Protein AF-L5KDK8-F1 (afdb_monomer_lite)

Foldseek 3Di:
DDDDDDDDDDDDDDDDDDDDDDDDPPPPDDDDPPDDPPPPPVVVVVVVVVVVVVVVCCCCPVPVVVVVVVVVVVVVVVVVVVPPPDDDDDDDPPPDDDDDDDPDPVVVVVVVVVVVVVVVVVVVVVVVVVVVCVVVPPVVVVVVVVVVVVVVVVVVVVVVVVVVVVVVVVVVVVVVVVVVVVVVVVVVVVVVVVVVVVVVVVVVVVVVVVVVVVVVVVVVVVVVVVVVVVVVVVVVVVVVVVVVVVVVVVVVVVVVVVVVVVVVCVVCPDDDDDDDDDDDDDDDDDDDDDDDADADPQDDDFDFFDDWADPPPDPDSVPTDGPDTRDDPDGSRRHHDDDDDD

InterPro domains:
  IPR001190 SRCR domain [PF00530] (298-341)
  IPR001190 SRCR domain [PS50287] (299-341)
  IPR001190 SRCR domain [SM00202] (267-341)
  IPR003543 Macrophage scavenger receptor, Class A-I/II [PF03523] (120-168)
  IPR003543 Macrophage scavenger receptor, Class A-I/II [PR01408] (19-38)
  IPR003543 Macrophage scavenger receptor, Class A-I/II [PR01408] (49-74)
  IPR003543 Macrophage scavenger receptor, Class A-I/II [PR01408] (120-136)
  IPR003543 Macrophage scavenger receptor, Class A-I/II [PR01408] (148-168)
  IPR003543 Macrophage scavenger receptor, Class A-I/II [PR01408] (170-188)
  IPR003543 Macrophage scavenger receptor, Class A-I/II [PR01408] (208-232)
  IPR003543 Macrophage scavenger receptor, Class A-I/II [PR01408] (236-252)
  IPR003543 Macrophage scavenger receptor, Class A-I/II [PR01408] (253-272)
  IPR036772 SRCR-like domain superfamily [G3DSA:3.10.250.10] (290-342)
  IPR036772 SRCR-like domain superfamily [SSF56487] (296-341)

Organism: Pteropus alecto (NCBI:txid9402)

Structure (mmCIF, N/CA/C/O backbone):
data_AF-L5KDK8-F1
#
_entry.id   AF-L5KDK8-F1
#
loop_
_atom_site.group_PDB
_atom_site.id
_atom_site.type_symbol
_atom_site.label_atom_id
_atom_site.label_alt_id
_atom_site.label_comp_id
_atom_site.label_asym_id
_atom_site.label_entity_id
_atom_site.label_seq_id
_atom_site.pdbx_PDB_ins_code
_atom_site.Cartn_x
_atom_site.Cartn_y
_atom_site.Cartn_z
_atom_site.occupancy
_atom_site.B_iso_or_equiv
_atom_site.auth_seq_id
_atom_site.auth_comp_id
_atom_site.auth_asym_id
_atom_site.auth_atom_id
_atom_site.pdbx_PDB_model_num
ATOM 1 N N . MET A 1 1 ? 30.434 45.715 19.899 1.00 32.94 1 MET A N 1
ATOM 2 C CA . MET A 1 1 ? 29.104 46.323 19.711 1.00 32.94 1 MET A CA 1
ATOM 3 C C . MET A 1 1 ? 28.104 45.203 19.962 1.00 32.94 1 MET A C 1
ATOM 5 O O . MET A 1 1 ? 27.844 44.444 19.045 1.00 32.94 1 MET A O 1
ATOM 9 N N . GLU A 1 2 ? 27.826 44.815 21.215 1.00 35.03 2 GLU A N 1
ATOM 10 C CA . GLU A 1 2 ? 26.992 45.544 22.207 1.00 35.03 2 GLU A CA 1
ATOM 11 C C . GLU A 1 2 ? 25.655 45.969 21.579 1.00 35.03 2 GLU A C 1
ATOM 13 O O . GLU A 1 2 ? 25.672 46.569 20.514 1.00 35.03 2 GLU A O 1
ATOM 18 N N . GLN A 1 3 ? 24.466 45.748 22.137 1.00 33.12 3 GLN A N 1
ATOM 19 C CA . GLN A 1 3 ? 23.993 45.247 23.432 1.00 33.12 3 GLN A CA 1
ATOM 20 C C . GLN A 1 3 ? 22.454 45.331 23.333 1.00 33.12 3 GLN A C 1
ATOM 22 O O . GLN A 1 3 ? 21.973 46.314 22.777 1.00 33.12 3 GLN A O 1
ATOM 27 N N . TRP A 1 4 ? 21.688 44.369 23.856 1.00 26.05 4 TRP A N 1
ATOM 28 C CA . TRP A 1 4 ? 20.525 44.681 24.704 1.00 26.05 4 TRP A CA 1
ATOM 29 C C . TRP A 1 4 ? 19.875 43.439 25.313 1.00 26.05 4 TRP A C 1
ATOM 31 O O . TRP A 1 4 ? 19.460 42.507 24.630 1.00 26.05 4 TRP A O 1
ATOM 41 N N . GLU A 1 5 ? 19.823 43.484 26.640 1.00 34.56 5 GLU A N 1
ATOM 42 C CA . GLU A 1 5 ? 19.112 42.597 27.544 1.00 34.56 5 GLU A CA 1
ATOM 43 C C . GLU A 1 5 ? 17.672 43.084 27.780 1.00 34.56 5 GLU A C 1
ATOM 45 O O . GLU A 1 5 ? 17.399 44.280 27.739 1.00 34.56 5 GLU A O 1
ATOM 50 N N . SER A 1 6 ? 16.840 42.127 28.212 1.00 28.36 6 SER A N 1
ATOM 51 C CA . SER A 1 6 ? 15.764 42.262 29.209 1.00 28.36 6 SER A CA 1
ATOM 52 C C . SER A 1 6 ? 14.464 42.981 28.819 1.00 28.36 6 SER A C 1
ATOM 54 O O . SER A 1 6 ? 14.439 44.194 28.661 1.00 28.36 6 SER A O 1
ATOM 56 N N . PHE A 1 7 ? 13.336 42.253 28.854 1.00 26.38 7 PHE A N 1
ATOM 57 C CA . PHE A 1 7 ? 12.408 42.310 30.001 1.00 26.38 7 PHE A CA 1
ATOM 58 C C . PHE A 1 7 ? 11.229 41.308 29.915 1.00 26.38 7 PHE A C 1
ATOM 60 O O . PHE A 1 7 ? 10.638 41.104 28.863 1.00 26.38 7 PHE A O 1
ATOM 67 N N . HIS A 1 8 ? 10.879 40.793 31.102 1.00 26.89 8 HIS A N 1
ATOM 68 C CA . HIS A 1 8 ? 9.566 40.364 31.624 1.00 26.89 8 HIS A CA 1
ATOM 69 C C . HIS A 1 8 ? 8.843 39.067 31.183 1.00 26.89 8 HIS A C 1
ATOM 71 O O . HIS A 1 8 ? 8.300 38.935 30.094 1.00 26.89 8 HIS A O 1
ATOM 77 N N . ASN A 1 9 ? 8.699 38.178 32.183 1.00 29.69 9 ASN A N 1
ATOM 78 C CA . ASN A 1 9 ? 7.587 37.240 32.404 1.00 29.69 9 ASN A CA 1
ATOM 79 C C . ASN A 1 9 ? 6.217 37.948 32.367 1.00 29.69 9 ASN A C 1
ATOM 81 O O . ASN A 1 9 ? 6.070 38.931 33.093 1.00 29.69 9 ASN A O 1
ATOM 85 N N . GLN A 1 10 ? 5.209 37.386 31.682 1.00 29.05 10 GLN A N 1
ATOM 86 C CA . GLN A 1 10 ? 4.078 36.652 32.295 1.00 29.05 10 GLN A CA 1
ATOM 87 C C . GLN A 1 10 ? 3.049 36.165 31.248 1.00 29.05 10 GLN A C 1
ATOM 89 O O . GLN A 1 10 ? 2.610 36.940 30.413 1.00 29.05 10 GLN A O 1
ATOM 94 N N . GLN A 1 11 ? 2.652 34.898 31.415 1.00 28.16 11 GLN A N 1
ATOM 95 C CA . GLN A 1 11 ? 1.300 34.326 31.297 1.00 28.16 11 GLN A CA 1
ATOM 96 C C . GLN A 1 11 ? 0.511 34.386 29.966 1.00 28.16 11 GLN A C 1
ATOM 98 O O . GLN A 1 11 ? 0.088 35.441 29.521 1.00 28.16 11 GLN A O 1
ATOM 103 N N . GLU A 1 12 ? 0.234 33.173 29.466 1.00 31.64 12 GLU A N 1
ATOM 104 C CA . GLU A 1 12 ? -0.963 32.705 28.739 1.00 31.64 12 GLU A CA 1
ATOM 105 C C . GLU A 1 12 ? -1.519 33.567 27.601 1.00 31.64 12 GLU A C 1
ATOM 107 O O . GLU A 1 12 ? -2.290 34.486 27.827 1.00 31.64 12 GLU A O 1
ATOM 112 N N . ASP A 1 13 ? -1.291 33.102 26.372 1.00 29.47 13 ASP A N 1
ATOM 113 C CA . ASP A 1 13 ? -2.410 32.885 25.460 1.00 29.47 13 ASP A CA 1
ATOM 114 C C . ASP A 1 13 ? -2.169 31.612 24.640 1.00 29.47 13 ASP A C 1
ATOM 116 O O . ASP A 1 13 ? -1.143 31.413 23.985 1.00 29.47 13 ASP A O 1
ATOM 120 N N . THR A 1 14 ? -3.125 30.700 24.769 1.00 36.75 14 THR A N 1
ATOM 121 C CA . THR A 1 14 ? -3.346 29.546 23.906 1.00 36.75 14 THR A CA 1
ATOM 122 C C . THR A 1 14 ? -3.514 29.999 22.463 1.00 36.75 14 THR A C 1
ATOM 124 O O . THR A 1 14 ? -4.499 30.665 22.162 1.00 36.75 14 THR A O 1
ATOM 127 N N . ASP A 1 15 ? -2.652 29.529 21.561 1.00 31.53 15 ASP A N 1
ATOM 128 C CA . ASP A 1 15 ? -3.105 29.263 20.202 1.00 31.53 15 ASP A CA 1
ATOM 129 C C . ASP A 1 15 ? -2.497 27.974 19.649 1.00 31.53 15 ASP A C 1
ATOM 131 O O . ASP A 1 15 ? -1.290 27.720 19.668 1.00 31.53 15 ASP A O 1
ATOM 135 N N . ILE A 1 16 ? -3.417 27.110 19.249 1.00 38.91 16 ILE A N 1
ATOM 136 C CA . ILE A 1 16 ? -3.226 25.761 18.744 1.00 38.91 16 ILE A CA 1
ATOM 137 C C . ILE A 1 16 ? -3.150 25.871 17.215 1.00 38.91 16 ILE A C 1
ATOM 139 O O . ILE A 1 16 ? -3.937 26.592 16.615 1.00 38.91 16 ILE A O 1
ATOM 143 N N . CYS A 1 17 ? -2.256 25.079 16.610 1.00 30.72 17 CYS A N 1
ATOM 144 C CA . CYS A 1 17 ? -2.014 24.877 15.168 1.00 30.72 17 CYS A CA 1
ATOM 145 C C . CYS A 1 17 ? -0.936 25.761 14.516 1.00 30.72 17 CYS A C 1
ATOM 147 O O . CYS A 1 17 ? -1.224 26.826 13.980 1.00 30.72 17 CYS A O 1
ATOM 149 N N . SER A 1 18 ? 0.283 25.217 14.394 1.00 33.62 18 SER A N 1
ATOM 150 C CA . SER A 1 18 ? 0.927 24.893 13.099 1.00 33.62 18 SER A CA 1
ATOM 151 C C . SER A 1 18 ? 2.434 24.676 13.286 1.00 33.62 18 SER A C 1
ATOM 153 O O . SER A 1 18 ? 3.229 25.596 13.109 1.00 33.62 18 SER A O 1
ATOM 155 N N . GLU A 1 19 ? 2.858 23.447 13.596 1.00 33.69 19 GLU A N 1
ATOM 156 C CA . GLU A 1 19 ? 4.247 23.062 13.318 1.00 33.69 19 GLU A CA 1
ATOM 157 C C . GLU A 1 19 ? 4.368 22.769 11.820 1.00 33.69 19 GLU A C 1
ATOM 159 O O . GLU A 1 19 ? 3.778 21.832 11.282 1.00 33.69 19 GLU A O 1
ATOM 164 N N . SER A 1 20 ? 5.096 23.640 11.130 1.00 36.12 20 SER A N 1
ATOM 165 C CA . SER A 1 20 ? 5.372 23.542 9.704 1.00 36.12 20 SER A CA 1
ATOM 166 C C . SER A 1 20 ? 6.390 22.432 9.437 1.00 36.12 20 SER A C 1
ATOM 168 O O . SER A 1 20 ? 7.500 22.425 9.969 1.00 36.12 20 SER A O 1
ATOM 170 N N . VAL A 1 21 ? 6.018 21.485 8.573 1.00 37.91 21 VAL A N 1
ATOM 171 C CA . VAL A 1 21 ? 6.936 20.476 8.033 1.00 37.91 21 VAL A CA 1
ATOM 172 C C . VAL A 1 21 ? 7.919 21.182 7.103 1.00 37.91 21 VAL A C 1
ATOM 174 O O . VAL A 1 21 ? 7.532 21.736 6.074 1.00 37.91 21 VAL A O 1
ATOM 177 N N . LYS A 1 2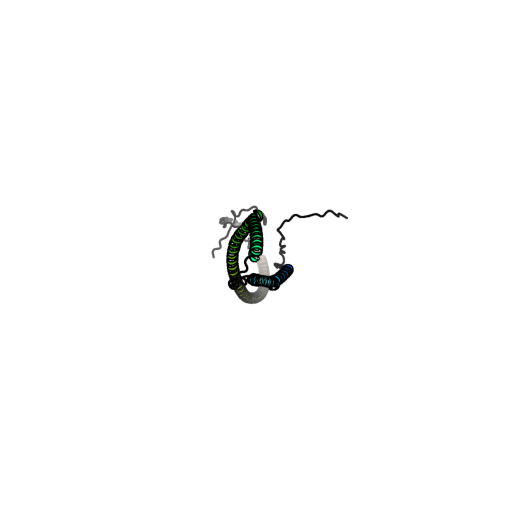2 ? 9.203 21.171 7.460 1.00 37.88 22 LYS A N 1
ATOM 178 C CA . LYS A 1 22 ? 10.275 21.713 6.623 1.00 37.88 22 LYS A CA 1
ATOM 179 C C . LYS A 1 22 ? 10.687 20.648 5.603 1.00 37.88 22 LYS A C 1
ATOM 181 O O . LYS A 1 22 ? 11.249 19.623 5.977 1.00 37.88 22 LYS A O 1
ATOM 186 N N . PHE A 1 23 ? 10.372 20.877 4.331 1.00 34.00 23 PHE A N 1
ATOM 187 C CA . PHE A 1 23 ? 10.785 20.015 3.221 1.00 34.00 23 PHE A CA 1
ATOM 188 C C . PHE A 1 23 ? 12.154 20.469 2.701 1.00 34.00 23 PHE A C 1
ATOM 190 O O . PHE A 1 23 ? 12.313 21.627 2.317 1.00 34.00 23 PHE A O 1
ATOM 197 N N . ASP A 1 24 ? 13.134 19.566 2.687 1.00 41.25 24 ASP A N 1
ATOM 198 C CA . ASP A 1 24 ? 14.398 19.760 1.975 1.00 41.25 24 ASP A CA 1
ATOM 199 C C . ASP A 1 24 ? 14.269 19.135 0.577 1.00 41.25 24 ASP A C 1
ATOM 201 O O . ASP A 1 24 ? 14.050 17.931 0.431 1.00 41.25 24 ASP A O 1
ATOM 205 N N . ALA A 1 25 ? 14.333 19.969 -0.461 1.00 43.38 25 ALA A N 1
ATOM 206 C CA . ALA A 1 25 ? 14.085 19.568 -1.845 1.00 43.38 25 ALA A CA 1
ATOM 207 C C . ALA A 1 25 ? 15.279 18.847 -2.503 1.00 43.38 25 ALA A C 1
ATOM 209 O O . ALA A 1 25 ? 15.142 18.365 -3.626 1.00 43.38 25 ALA A O 1
ATOM 210 N N . CYS A 1 26 ? 16.431 18.738 -1.830 1.00 44.38 26 CYS A N 1
ATOM 211 C CA . CYS A 1 26 ? 17.654 18.206 -2.439 1.00 44.38 26 CYS A CA 1
ATOM 212 C C . CYS A 1 26 ? 17.904 16.698 -2.232 1.00 44.38 26 CYS A C 1
ATOM 214 O O . CYS A 1 26 ? 18.773 16.158 -2.913 1.00 44.38 26 CYS A O 1
ATOM 216 N N . SER A 1 27 ? 17.176 15.986 -1.357 1.00 42.03 27 SER A N 1
ATOM 217 C CA . SER A 1 27 ? 17.446 14.552 -1.088 1.00 42.03 27 SER A CA 1
ATOM 218 C C . SER A 1 27 ? 16.265 13.586 -1.264 1.00 42.03 27 SER A C 1
ATOM 220 O O . SER A 1 27 ? 16.454 12.388 -1.052 1.00 42.03 27 SER A O 1
ATOM 222 N N . MET A 1 28 ? 15.056 14.070 -1.595 1.00 39.34 28 MET A N 1
ATOM 223 C CA . MET A 1 28 ? 13.807 13.275 -1.699 1.00 39.34 28 MET A CA 1
ATOM 224 C C . MET A 1 28 ? 13.661 12.182 -0.616 1.00 39.34 28 MET A C 1
ATOM 226 O O . MET A 1 28 ? 13.189 11.078 -0.879 1.00 39.34 28 MET A O 1
ATOM 230 N N . THR A 1 29 ? 14.077 12.464 0.619 1.00 37.03 29 THR A N 1
ATOM 231 C CA . THR A 1 29 ? 14.003 11.516 1.737 1.00 37.03 29 THR A CA 1
ATOM 232 C C . THR A 1 29 ? 13.282 12.171 2.905 1.00 37.03 29 THR A C 1
ATOM 234 O O . THR A 1 29 ? 13.769 13.120 3.510 1.00 37.03 29 THR A O 1
ATOM 237 N N . ALA A 1 30 ? 12.091 11.661 3.219 1.00 36.91 30 ALA A N 1
ATOM 238 C CA . ALA A 1 30 ? 11.351 12.048 4.411 1.00 36.91 30 ALA A CA 1
ATOM 239 C C . ALA A 1 30 ? 11.940 11.313 5.624 1.00 36.91 30 ALA A C 1
ATOM 241 O O . ALA A 1 30 ? 11.746 10.107 5.785 1.00 36.91 30 ALA A O 1
ATOM 242 N N . LEU A 1 31 ? 12.674 12.024 6.481 1.00 40.84 31 LEU A N 1
ATOM 243 C CA . LEU A 1 31 ? 13.077 11.498 7.784 1.00 40.84 31 LEU A CA 1
ATOM 244 C C . LEU A 1 31 ? 11.883 11.578 8.741 1.00 40.84 31 LEU A C 1
ATOM 246 O O . LEU A 1 31 ? 11.530 12.643 9.241 1.00 40.84 31 LEU A O 1
ATOM 250 N N . ILE A 1 32 ? 11.252 10.431 8.982 1.00 43.81 32 ILE A N 1
ATOM 251 C CA . ILE A 1 32 ? 10.213 10.270 10.002 1.00 43.81 32 ILE A CA 1
ATOM 252 C C . ILE A 1 32 ? 10.891 10.286 11.384 1.00 43.81 32 ILE A C 1
ATOM 254 O O . ILE A 1 32 ? 11.822 9.503 11.602 1.00 43.81 32 ILE A O 1
ATOM 258 N N . PRO A 1 33 ? 10.446 11.115 12.348 1.00 36.97 33 PRO A N 1
ATOM 259 C CA . PRO A 1 33 ? 10.941 11.049 13.715 1.00 36.97 33 PRO A CA 1
ATOM 260 C C . PRO A 1 33 ? 10.551 9.712 14.350 1.00 36.97 33 PRO A C 1
ATOM 262 O O . PRO A 1 33 ? 9.378 9.407 14.561 1.00 36.97 33 PRO A O 1
ATOM 265 N N . LEU A 1 34 ? 11.555 8.905 14.676 1.00 45.59 34 LEU A N 1
ATOM 266 C CA . LEU A 1 34 ? 11.391 7.589 15.279 1.00 45.59 34 LEU A CA 1
ATOM 267 C C . LEU A 1 34 ? 11.314 7.696 16.813 1.00 45.59 34 LEU A C 1
ATOM 269 O O . LEU A 1 34 ? 12.229 7.241 17.488 1.00 45.59 34 LEU A O 1
ATOM 273 N N . ASN A 1 35 ? 10.278 8.334 17.378 1.00 37.59 35 ASN A N 1
ATOM 274 C CA . ASN A 1 35 ? 9.821 8.083 18.763 1.00 37.59 35 ASN A CA 1
ATOM 275 C C . ASN A 1 35 ? 8.631 8.969 19.186 1.00 37.59 35 ASN A C 1
ATOM 277 O O . ASN A 1 35 ? 8.807 10.183 19.312 1.00 37.59 35 ASN A O 1
ATOM 281 N N . PRO A 1 36 ? 7.477 8.411 19.586 1.00 39.88 36 PRO A N 1
ATOM 282 C CA . PRO A 1 36 ? 6.575 9.104 20.490 1.00 39.88 36 PRO A CA 1
ATOM 283 C C . PRO A 1 36 ? 7.036 8.861 21.936 1.00 39.88 36 PRO A C 1
ATOM 285 O O . PRO A 1 36 ? 6.674 7.871 22.575 1.00 39.88 36 PRO A O 1
ATOM 288 N N . LYS A 1 37 ? 7.803 9.802 22.500 1.00 48.28 37 LYS A N 1
ATOM 289 C CA . LYS A 1 37 ? 7.972 9.915 23.959 1.00 48.28 37 LYS A CA 1
ATOM 290 C C . LYS A 1 37 ? 6.650 10.369 24.591 1.00 48.28 37 LYS A C 1
ATOM 292 O O . LYS A 1 37 ? 6.545 11.504 25.014 1.00 48.28 37 LYS A O 1
ATOM 297 N N . ASN A 1 38 ? 5.650 9.492 24.650 1.00 45.50 38 ASN A N 1
ATOM 298 C CA . ASN A 1 38 ? 4.430 9.689 25.450 1.00 45.50 38 ASN A CA 1
ATOM 299 C C . ASN A 1 38 ? 3.934 8.388 26.124 1.00 45.50 38 ASN A C 1
ATOM 301 O O . ASN A 1 38 ? 2.852 8.347 26.703 1.00 45.50 38 ASN A O 1
ATOM 305 N N . GLY A 1 39 ? 4.735 7.316 26.108 1.00 42.06 39 GLY A N 1
ATOM 306 C CA . GLY A 1 39 ? 4.332 5.995 26.611 1.00 42.06 39 GLY A CA 1
ATOM 307 C C . GLY A 1 39 ? 4.419 5.768 28.127 1.00 42.06 39 GLY A C 1
ATOM 308 O O . GLY A 1 39 ? 3.951 4.732 28.593 1.00 42.06 39 GLY A O 1
ATOM 309 N N . LEU A 1 40 ? 4.998 6.682 28.918 1.00 46.31 40 LEU A N 1
ATOM 310 C CA . LEU A 1 40 ? 5.232 6.416 30.349 1.00 46.31 40 LEU A CA 1
ATOM 311 C C . LEU A 1 40 ? 4.046 6.793 31.258 1.00 46.31 40 LEU A C 1
ATOM 313 O O . LEU A 1 40 ? 3.747 6.066 32.202 1.00 46.31 40 LEU A O 1
ATOM 317 N N . GLY A 1 41 ? 3.318 7.872 30.952 1.00 50.19 41 GLY A N 1
ATOM 318 C CA . GLY A 1 41 ? 2.270 8.387 31.846 1.00 50.19 41 GLY A CA 1
ATOM 319 C C . GLY A 1 41 ? 0.990 7.542 31.883 1.00 50.19 41 GLY A C 1
ATOM 320 O O . GLY A 1 41 ? 0.349 7.418 32.926 1.00 50.19 41 GLY A O 1
ATOM 321 N N . LEU A 1 42 ? 0.614 6.914 30.763 1.00 51.00 42 LEU A N 1
ATOM 322 C CA . LEU A 1 42 ? -0.619 6.118 30.680 1.00 51.00 42 LEU A CA 1
ATOM 323 C C . LEU A 1 42 ? -0.472 4.756 31.383 1.00 51.00 42 LEU A C 1
ATOM 325 O O . LEU A 1 42 ? -1.397 4.285 32.043 1.00 51.00 42 LEU A O 1
ATOM 329 N N . GLN A 1 43 ? 0.711 4.146 31.282 1.00 54.47 43 GLN A N 1
ATOM 330 C CA . GLN A 1 43 ? 1.045 2.867 31.918 1.00 54.47 43 GLN A CA 1
ATOM 331 C C . GLN A 1 43 ? 1.057 2.978 33.450 1.00 54.47 43 GLN A C 1
ATOM 333 O O . GLN A 1 43 ? 0.542 2.090 34.132 1.00 54.47 43 GLN A O 1
ATOM 338 N N . GLU A 1 44 ? 1.586 4.076 33.998 1.00 59.84 44 GLU A N 1
ATOM 339 C CA . GLU A 1 44 ? 1.555 4.346 35.442 1.00 59.84 44 GLU A CA 1
ATOM 340 C C . GLU A 1 44 ? 0.136 4.617 35.952 1.00 59.84 44 GLU A C 1
ATOM 342 O O . GLU A 1 44 ? -0.272 4.048 36.969 1.00 59.84 44 GLU A O 1
ATOM 347 N N . LYS A 1 45 ? -0.666 5.393 35.210 1.00 60.09 45 LYS A N 1
ATOM 348 C CA . LYS A 1 45 ? -2.069 5.636 35.581 1.00 60.09 45 LYS A CA 1
ATOM 349 C C . LYS A 1 45 ? -2.919 4.364 35.543 1.00 60.09 45 LYS A C 1
ATOM 351 O O . LYS A 1 45 ? -3.743 4.158 36.432 1.00 60.09 45 LYS A O 1
ATOM 356 N N . LEU A 1 46 ? -2.676 3.463 34.589 1.00 66.12 46 LEU A N 1
ATOM 357 C CA . LEU A 1 46 ? -3.393 2.186 34.510 1.00 66.12 46 LEU A CA 1
ATOM 358 C C . LEU A 1 46 ? -3.009 1.223 35.649 1.00 66.12 46 LEU A C 1
ATOM 360 O O . LEU A 1 46 ? -3.855 0.475 36.143 1.00 66.12 46 LEU A O 1
ATOM 364 N N . LYS A 1 47 ? -1.749 1.256 36.106 1.00 72.88 47 LYS A N 1
ATOM 365 C CA . LYS A 1 47 ? -1.292 0.493 37.283 1.00 72.88 47 LYS A CA 1
ATOM 366 C C . LYS A 1 47 ? -1.922 1.012 38.575 1.00 72.88 47 LYS A C 1
ATOM 368 O O . LYS A 1 47 ? -2.388 0.207 39.378 1.00 72.88 47 LYS A O 1
ATOM 373 N N . SER A 1 48 ? -2.001 2.333 38.737 1.00 77.31 48 SER A N 1
ATOM 374 C CA . SER A 1 48 ? -2.680 2.964 39.875 1.00 77.31 48 SER A CA 1
ATOM 375 C C . SER A 1 48 ? -4.168 2.593 39.927 1.00 77.31 48 SER A C 1
ATOM 377 O O . SER A 1 48 ? -4.667 2.183 40.974 1.00 77.31 48 SER A O 1
ATOM 379 N N . PHE A 1 49 ? -4.855 2.610 38.779 1.00 74.25 49 PHE A N 1
ATOM 380 C CA . PHE A 1 49 ? -6.269 2.237 38.696 1.00 74.25 49 PHE A CA 1
ATOM 381 C C . PHE A 1 49 ? -6.520 0.761 39.049 1.00 74.25 49 PHE A C 1
ATOM 383 O O . PHE A 1 49 ? -7.441 0.451 39.805 1.00 74.25 49 PHE A O 1
ATOM 390 N N . LYS A 1 50 ? -5.666 -0.159 38.574 1.00 81.69 50 LYS A N 1
ATOM 391 C CA . LYS A 1 50 ? -5.753 -1.584 38.944 1.00 81.69 50 LYS A CA 1
ATOM 392 C C . LYS A 1 50 ? -5.540 -1.812 40.443 1.00 81.69 50 LYS A C 1
ATOM 394 O O . LYS A 1 50 ? -6.256 -2.616 41.033 1.00 81.69 50 LYS A O 1
ATOM 399 N N . ALA A 1 51 ? -4.600 -1.100 41.065 1.00 85.69 51 ALA A N 1
ATOM 400 C CA . ALA A 1 51 ? -4.363 -1.198 42.505 1.00 85.69 51 ALA A CA 1
ATOM 401 C C . ALA A 1 51 ? -5.556 -0.672 43.325 1.00 85.69 51 ALA A C 1
ATOM 403 O O . ALA A 1 51 ? -5.960 -1.309 44.298 1.00 85.69 51 ALA A O 1
ATOM 404 N N . ALA A 1 52 ? -6.166 0.438 42.896 1.00 86.19 52 ALA A N 1
ATOM 405 C CA . ALA A 1 52 ? -7.353 1.000 43.540 1.00 86.19 52 ALA A CA 1
ATOM 406 C C . ALA A 1 52 ? -8.563 0.049 43.475 1.00 86.19 52 ALA A C 1
ATOM 408 O O . ALA A 1 52 ? -9.258 -0.135 44.473 1.00 86.19 52 ALA A O 1
ATOM 409 N N . LEU A 1 53 ? -8.776 -0.619 42.335 1.00 86.12 53 LEU A N 1
ATOM 410 C CA . LEU A 1 53 ? -9.836 -1.620 42.161 1.00 86.12 53 LEU A CA 1
ATOM 411 C C . LEU A 1 53 ? -9.668 -2.830 43.089 1.00 86.12 53 LEU A C 1
ATOM 413 O O . LEU A 1 53 ? -10.642 -3.292 43.682 1.00 86.12 53 LEU A O 1
ATOM 417 N N . ILE A 1 54 ? -8.436 -3.318 43.252 1.00 89.88 54 ILE A N 1
ATOM 418 C CA . ILE A 1 54 ? -8.135 -4.433 44.163 1.00 89.88 54 ILE A CA 1
ATOM 419 C C . ILE A 1 54 ? -8.385 -4.019 45.618 1.00 89.88 54 ILE A C 1
ATOM 421 O O . ILE A 1 54 ? -9.007 -4.770 46.368 1.00 89.88 54 ILE A O 1
ATOM 425 N N . ALA A 1 55 ? -7.962 -2.816 46.015 1.00 90.00 55 ALA A N 1
ATOM 426 C CA . ALA A 1 55 ? -8.208 -2.304 47.362 1.00 90.00 55 ALA A CA 1
ATOM 427 C C . ALA A 1 55 ? -9.712 -2.168 47.661 1.00 90.00 55 ALA A C 1
ATOM 429 O O . ALA A 1 55 ? -10.168 -2.569 48.732 1.00 90.00 55 ALA A O 1
ATOM 430 N N . LEU A 1 56 ? -10.493 -1.670 46.697 1.00 90.44 56 LEU A N 1
ATOM 431 C CA . LEU A 1 56 ? -11.943 -1.530 46.830 1.00 90.44 56 LEU A CA 1
ATOM 432 C C . LEU A 1 56 ? -12.640 -2.894 46.944 1.00 90.44 56 LEU A C 1
ATOM 434 O O . LEU A 1 56 ? -13.528 -3.065 47.777 1.00 90.44 56 LEU A O 1
ATOM 438 N N . TYR A 1 57 ? -12.195 -3.886 46.167 1.00 93.56 57 TYR A N 1
ATOM 439 C CA . TYR A 1 57 ? -12.708 -5.254 46.248 1.00 93.56 57 TYR A CA 1
ATOM 440 C C . TYR A 1 57 ? -12.464 -5.870 47.631 1.00 93.56 57 TYR A C 1
ATOM 442 O O . TYR A 1 57 ? -13.382 -6.423 48.232 1.00 93.56 57 TYR A O 1
ATOM 450 N N . LEU A 1 58 ? -11.255 -5.728 48.180 1.00 91.88 58 LEU A N 1
ATOM 451 C CA . LEU A 1 58 ? -10.941 -6.243 49.515 1.00 91.88 58 LEU A CA 1
ATOM 452 C C . LEU A 1 58 ? -11.767 -5.546 50.605 1.00 91.88 58 LEU A C 1
ATOM 454 O O . LEU A 1 58 ? -12.272 -6.213 51.504 1.00 91.88 58 LEU A O 1
ATOM 458 N N . LEU A 1 59 ? -11.972 -4.231 50.508 1.00 91.12 59 LEU A N 1
ATOM 459 C CA . LEU A 1 59 ? -12.780 -3.479 51.472 1.00 91.12 59 LEU A CA 1
ATOM 460 C C . LEU A 1 59 ? -14.245 -3.948 51.456 1.00 91.12 59 LEU A C 1
ATOM 462 O O . LEU A 1 59 ? -14.827 -4.209 52.509 1.00 91.12 59 LEU A O 1
ATOM 466 N N . VAL A 1 60 ? -14.826 -4.141 50.271 1.00 91.12 60 VAL A N 1
ATOM 467 C CA . VAL A 1 60 ? -16.218 -4.594 50.142 1.00 91.12 60 VAL A CA 1
ATOM 468 C C . VAL A 1 60 ? -16.380 -6.049 50.592 1.00 91.12 60 VAL A C 1
ATOM 470 O O . VAL A 1 60 ? -17.232 -6.343 51.430 1.00 91.12 60 VAL A O 1
ATOM 473 N N . PHE A 1 61 ? -15.552 -6.964 50.082 1.00 89.06 61 PHE A N 1
ATOM 474 C CA . PHE A 1 61 ? -15.760 -8.400 50.286 1.00 89.06 61 PHE A CA 1
ATOM 475 C C . PHE A 1 61 ? -15.213 -8.932 51.613 1.00 89.06 61 PHE A C 1
ATOM 477 O O . PHE A 1 61 ? -15.799 -9.858 52.169 1.00 89.06 61 PHE A O 1
ATOM 484 N N . ILE A 1 62 ? -14.124 -8.364 52.139 1.00 88.88 62 ILE A N 1
ATOM 485 C CA . ILE A 1 62 ? -13.515 -8.838 53.393 1.00 88.88 62 ILE A CA 1
ATOM 486 C C . ILE A 1 62 ? -14.035 -8.066 54.606 1.00 88.88 62 ILE A C 1
ATOM 488 O O . ILE A 1 62 ? -14.136 -8.643 55.683 1.00 88.88 62 ILE A O 1
ATOM 492 N N . ILE A 1 63 ? -14.386 -6.784 54.466 1.00 88.31 63 ILE A N 1
ATOM 493 C CA . ILE A 1 63 ? -14.809 -5.966 55.616 1.00 88.31 63 ILE A CA 1
ATOM 494 C C . ILE A 1 63 ? -16.325 -5.767 55.619 1.00 88.31 63 ILE A C 1
ATOM 496 O O . ILE A 1 63 ? -16.986 -6.051 56.620 1.00 88.31 63 ILE A O 1
ATOM 500 N N . LEU A 1 64 ? -16.905 -5.311 54.508 1.00 88.38 64 LEU A N 1
ATOM 501 C CA . LEU A 1 64 ? -18.319 -4.929 54.477 1.00 88.38 64 LEU A CA 1
ATOM 502 C C . LEU A 1 64 ? -19.259 -6.143 54.561 1.00 88.38 64 LEU A C 1
ATOM 504 O O . LEU A 1 64 ? -20.193 -6.145 55.358 1.00 88.38 64 LEU A O 1
ATOM 508 N N . ILE A 1 65 ? -18.993 -7.210 53.801 1.00 89.00 65 ILE A N 1
ATOM 509 C CA . ILE A 1 65 ? -19.851 -8.409 53.807 1.00 89.00 65 ILE A CA 1
ATOM 510 C C . ILE A 1 65 ? -19.856 -9.111 55.181 1.00 89.00 65 ILE A C 1
ATOM 512 O O . ILE A 1 65 ? -20.944 -9.396 55.690 1.00 89.00 65 ILE A O 1
ATOM 516 N N . PRO A 1 66 ? -18.707 -9.350 55.847 1.00 90.94 66 PRO A N 1
ATOM 517 C CA . PRO A 1 66 ? -18.713 -9.959 57.177 1.00 90.94 66 PRO A CA 1
ATOM 518 C C . PRO A 1 66 ? -19.324 -9.069 58.257 1.00 90.94 66 PRO A C 1
ATOM 520 O O . PRO A 1 66 ? -20.008 -9.585 59.137 1.00 90.94 66 PRO A O 1
ATOM 523 N N . THR A 1 67 ? -19.136 -7.746 58.197 1.00 86.81 67 THR A N 1
ATOM 524 C CA . THR A 1 67 ? -19.757 -6.838 59.178 1.00 86.81 67 THR A CA 1
ATOM 525 C C . THR A 1 67 ? -21.277 -6.821 59.039 1.00 86.81 67 THR A C 1
ATOM 527 O O . THR A 1 67 ? -21.967 -6.951 60.048 1.00 86.81 67 THR A O 1
ATOM 530 N N . ILE A 1 68 ? -21.808 -6.790 57.812 1.00 89.06 68 ILE A N 1
ATOM 531 C CA . ILE A 1 68 ? -23.249 -6.940 57.556 1.00 89.06 68 ILE A CA 1
ATOM 532 C C . ILE A 1 68 ? -23.754 -8.298 58.064 1.00 89.06 68 ILE A C 1
ATOM 534 O O . ILE A 1 68 ? -24.785 -8.353 58.732 1.00 89.06 68 ILE A O 1
ATOM 538 N N . GLY A 1 69 ? -23.015 -9.385 57.817 1.00 88.38 69 GLY A N 1
ATOM 539 C CA . GLY A 1 69 ? -23.370 -10.721 58.307 1.00 88.38 69 GLY A CA 1
ATOM 540 C C . GLY A 1 69 ? -23.415 -10.819 59.837 1.00 88.38 69 GLY A C 1
ATOM 541 O O . GLY A 1 69 ? -24.341 -11.410 60.391 1.00 88.38 69 GLY A O 1
ATOM 542 N N . ILE A 1 70 ? -22.456 -10.200 60.534 1.00 89.25 70 ILE A N 1
ATOM 543 C CA . ILE A 1 70 ? -22.418 -10.158 62.004 1.00 89.25 70 ILE A CA 1
ATOM 544 C C . ILE A 1 70 ? -23.590 -9.340 62.553 1.00 89.25 70 ILE A C 1
ATOM 546 O O . ILE A 1 70 ? -24.260 -9.795 63.479 1.00 89.25 70 ILE A O 1
ATOM 550 N N . VAL A 1 71 ? -23.869 -8.167 61.976 1.00 88.81 71 VAL A N 1
ATOM 551 C CA . VAL A 1 71 ? -24.992 -7.314 62.396 1.00 88.81 71 VAL A CA 1
ATOM 552 C C . VAL A 1 71 ? -26.326 -8.030 62.169 1.00 88.81 71 VAL A C 1
ATOM 554 O O . VAL A 1 71 ? -27.157 -8.065 63.073 1.00 88.81 71 VAL A O 1
ATOM 557 N N . ALA A 1 72 ? -26.507 -8.689 61.021 1.00 84.88 72 ALA A N 1
ATOM 558 C CA . ALA A 1 72 ? -27.706 -9.475 60.732 1.00 84.88 72 ALA A CA 1
ATOM 559 C C . ALA A 1 72 ? -27.880 -10.655 61.708 1.00 84.88 72 ALA A C 1
ATOM 561 O O . ALA A 1 72 ? -28.975 -10.882 62.220 1.00 84.88 72 ALA A O 1
ATOM 562 N N . ALA A 1 73 ? -26.802 -11.376 62.036 1.00 80.81 73 ALA A N 1
ATOM 563 C CA . ALA A 1 73 ? -26.846 -12.463 63.015 1.00 80.81 73 ALA A CA 1
ATOM 564 C C . ALA A 1 73 ? -27.151 -11.964 64.440 1.00 80.81 73 ALA A C 1
ATOM 566 O O . ALA A 1 73 ? -27.856 -12.634 65.197 1.00 80.81 73 ALA A O 1
ATOM 567 N N . GLN A 1 74 ? -26.647 -10.784 64.815 1.00 78.94 74 GLN A N 1
ATOM 568 C CA . GLN A 1 74 ? -26.973 -10.141 66.090 1.00 78.94 74 GLN A CA 1
ATOM 569 C C . GLN A 1 74 ? -28.437 -9.697 66.149 1.00 78.94 74 GLN A C 1
ATOM 571 O O . GLN A 1 74 ? -29.068 -9.880 67.189 1.00 78.94 74 GLN A O 1
ATOM 576 N N . LEU A 1 75 ? -28.986 -9.197 65.040 1.00 77.44 75 LEU A N 1
ATOM 577 C CA . LEU A 1 75 ? -30.394 -8.820 64.923 1.00 77.44 75 LEU A CA 1
ATOM 578 C C . LEU A 1 75 ? -31.314 -10.043 65.094 1.00 77.44 75 LEU A C 1
ATOM 580 O O . LEU A 1 75 ? -32.220 -10.028 65.922 1.00 77.44 75 LEU A O 1
ATOM 584 N N . LEU A 1 76 ? -31.009 -11.151 64.408 1.00 73.88 76 LEU A N 1
ATOM 585 C CA . LEU A 1 76 ? -31.763 -12.407 64.535 1.00 73.88 76 LEU A CA 1
ATOM 586 C C . LEU A 1 76 ? -31.663 -13.010 65.948 1.00 73.88 76 LEU A C 1
ATOM 588 O O . LEU A 1 76 ? -32.635 -13.541 66.484 1.00 73.88 76 LEU A O 1
ATOM 592 N N . LYS A 1 77 ? -30.495 -12.896 66.596 1.00 75.38 77 LYS A N 1
ATOM 593 C CA . LYS A 1 77 ? -30.296 -13.338 67.986 1.00 75.38 77 LYS A CA 1
ATOM 594 C C . LYS A 1 77 ? -31.053 -12.468 68.996 1.00 75.38 77 LYS A C 1
ATOM 596 O O . LYS A 1 77 ? -31.459 -12.976 70.043 1.00 75.38 77 LYS A O 1
ATOM 601 N N . TRP A 1 78 ? -31.215 -11.176 68.710 1.00 60.34 78 TRP A N 1
ATOM 602 C CA . TRP A 1 78 ? -32.001 -10.250 69.525 1.00 60.34 78 TRP A CA 1
ATOM 603 C C . TRP A 1 78 ? -33.492 -10.594 69.467 1.00 60.34 78 TRP A C 1
ATOM 605 O O . TRP A 1 78 ? -34.133 -10.676 70.514 1.00 60.34 78 TRP A O 1
ATOM 615 N N . GLU A 1 79 ? -34.028 -10.899 68.281 1.00 57.12 79 GLU A N 1
ATOM 616 C CA . GLU A 1 79 ? -35.435 -11.298 68.142 1.00 57.12 79 GLU A CA 1
ATOM 617 C C . GLU A 1 79 ? -35.769 -12.601 68.887 1.00 57.12 79 GLU A C 1
ATOM 619 O O . GLU A 1 79 ? -36.802 -12.678 69.553 1.00 57.12 79 GLU A O 1
ATOM 624 N N . MET A 1 80 ? -34.868 -13.594 68.900 1.00 51.78 80 MET A N 1
ATOM 625 C CA . MET A 1 80 ? -35.094 -14.833 69.665 1.00 51.78 80 MET A CA 1
ATOM 626 C C . MET A 1 80 ? -35.091 -14.630 71.189 1.00 51.78 80 MET A C 1
ATOM 628 O O . MET A 1 80 ? -35.775 -15.365 71.901 1.00 51.78 80 MET A O 1
ATOM 632 N N . LYS A 1 81 ? -34.350 -13.646 71.718 1.00 51.88 81 LYS A N 1
ATOM 633 C CA . LYS A 1 81 ? -34.296 -13.382 73.170 1.00 51.88 81 LYS A CA 1
ATOM 634 C C . LYS A 1 81 ? -35.530 -12.660 73.708 1.00 51.88 81 LYS A C 1
ATOM 636 O O . LYS A 1 81 ? -35.836 -12.812 74.888 1.00 51.88 81 LYS A O 1
ATOM 641 N N . ASN A 1 82 ? -36.258 -11.938 72.860 1.00 47.81 82 ASN A N 1
ATOM 642 C CA . ASN A 1 82 ? -37.449 -11.194 73.274 1.00 47.81 82 ASN A CA 1
ATOM 643 C C . ASN A 1 82 ? -38.750 -12.012 73.190 1.00 47.81 82 ASN A C 1
ATOM 645 O O . ASN A 1 82 ? -39.793 -11.522 73.607 1.00 47.81 82 ASN A O 1
ATOM 649 N N . CYS A 1 83 ? -38.695 -13.273 72.745 1.00 45.75 83 CYS A N 1
ATOM 650 C CA . CYS A 1 83 ? -39.849 -14.184 72.715 1.00 45.75 83 CYS A CA 1
ATOM 651 C C . CYS A 1 83 ? -39.793 -15.300 73.778 1.00 45.75 83 CYS A C 1
ATOM 653 O O . CYS A 1 83 ? -40.304 -16.393 73.555 1.00 45.75 83 CYS A O 1
ATOM 655 N N . THR A 1 84 ? -39.176 -15.065 74.945 1.00 43.12 84 THR A N 1
ATOM 656 C CA . THR A 1 84 ? -39.180 -16.042 76.063 1.00 43.12 84 THR A CA 1
ATOM 657 C C . THR A 1 84 ? -39.653 -15.447 77.395 1.00 43.12 84 THR A C 1
ATOM 659 O O . THR A 1 84 ? -39.107 -15.754 78.449 1.00 43.12 84 THR A O 1
ATOM 662 N N . VAL A 1 85 ? -40.677 -14.591 77.372 1.00 45.22 85 VAL A N 1
ATOM 663 C CA . VAL A 1 85 ? -41.407 -14.175 78.584 1.00 45.22 85 VAL A CA 1
ATOM 664 C C . VAL A 1 85 ? -42.895 -14.161 78.256 1.00 45.22 85 VAL A C 1
ATOM 666 O O . VAL A 1 85 ? -43.429 -13.161 77.792 1.00 45.22 85 VAL A O 1
ATOM 669 N N . GLY A 1 86 ? -43.567 -15.297 78.441 1.00 40.72 86 GLY A N 1
ATOM 670 C CA . GLY A 1 86 ? -45.000 -15.361 78.168 1.00 40.72 86 GLY A CA 1
ATOM 671 C C . GLY A 1 86 ? -45.639 -16.737 78.270 1.00 40.72 86 GLY A C 1
ATOM 672 O O . GLY A 1 86 ? -46.313 -17.123 77.331 1.00 40.72 86 GLY A O 1
ATOM 673 N N . SER A 1 87 ? -45.446 -17.471 79.375 1.00 41.97 87 SER A N 1
ATOM 674 C CA . SER A 1 87 ? -46.480 -18.385 79.915 1.00 41.97 87 SER A CA 1
ATOM 675 C C . SER A 1 87 ? -46.037 -19.035 81.236 1.00 41.97 87 SER A C 1
ATOM 677 O O . SER A 1 87 ? -45.813 -20.240 81.312 1.00 41.97 87 SER A O 1
ATOM 679 N N . ILE A 1 88 ? -45.908 -18.259 82.311 1.00 38.12 88 ILE A N 1
ATOM 680 C CA . ILE A 1 88 ? -45.943 -18.819 83.673 1.00 38.12 88 ILE A CA 1
ATOM 681 C C . ILE A 1 88 ? -46.787 -17.868 84.514 1.00 38.12 88 ILE A C 1
ATOM 683 O O . ILE A 1 88 ? -46.235 -17.069 85.244 1.00 38.12 88 ILE A O 1
ATOM 687 N N . TYR A 1 89 ? -48.105 -17.855 84.308 1.00 37.09 89 TYR A N 1
ATOM 688 C CA . TYR A 1 89 ? -49.113 -17.426 85.295 1.00 37.09 89 TYR A CA 1
ATOM 689 C C . TYR A 1 89 ? -50.508 -17.666 84.700 1.00 37.09 89 TYR A C 1
ATOM 691 O O . TYR A 1 89 ? -51.268 -16.753 84.407 1.00 37.09 89 TYR A O 1
ATOM 699 N N . ALA A 1 90 ? -50.827 -18.930 84.437 1.00 36.44 90 ALA A N 1
ATOM 700 C CA . ALA A 1 90 ? -52.180 -19.343 84.074 1.00 36.44 90 ALA A CA 1
ATOM 701 C C . ALA A 1 90 ? -52.398 -20.802 84.484 1.00 36.44 90 ALA A C 1
ATOM 703 O O . ALA A 1 90 ? -52.705 -21.638 83.649 1.00 36.44 90 ALA A O 1
ATOM 704 N N . ASN A 1 91 ? -52.108 -21.123 85.747 1.00 38.09 91 ASN A N 1
ATOM 705 C CA . ASN A 1 91 ? -52.630 -22.295 86.455 1.00 38.09 91 ASN A CA 1
ATOM 706 C C . ASN A 1 91 ? -52.009 -22.339 87.852 1.00 38.09 91 ASN A C 1
ATOM 708 O O . ASN A 1 91 ? -50.937 -22.902 88.009 1.00 38.09 91 ASN A O 1
ATOM 712 N N . GLU A 1 92 ? -52.658 -21.695 88.826 1.00 34.19 92 GLU A N 1
ATOM 713 C CA . GLU A 1 92 ? -52.746 -22.138 90.236 1.00 34.19 92 GLU A CA 1
ATOM 714 C C . GLU A 1 92 ? -53.471 -21.084 91.095 1.00 34.19 92 GLU A C 1
ATOM 716 O O . GLU A 1 92 ? -53.017 -20.656 92.146 1.00 34.19 92 GLU A O 1
ATOM 721 N N . ILE A 1 93 ? -54.658 -20.653 90.661 1.00 35.47 93 ILE A N 1
ATOM 722 C CA . ILE A 1 93 ? -55.658 -20.085 91.579 1.00 35.47 93 ILE A CA 1
ATOM 723 C C . ILE A 1 93 ? -56.965 -20.827 91.311 1.00 35.47 93 ILE A C 1
ATOM 725 O O . ILE A 1 93 ? -57.914 -20.312 90.731 1.00 35.47 93 ILE A O 1
ATOM 729 N N . SER A 1 94 ? -56.983 -22.119 91.630 1.00 34.72 94 SER A N 1
ATOM 730 C CA . SER A 1 94 ? -58.220 -22.917 91.652 1.00 34.72 94 SER A CA 1
ATOM 731 C C . SER A 1 94 ? -58.215 -24.009 92.726 1.00 34.72 94 SER A C 1
ATOM 733 O O . SER A 1 94 ? -59.136 -24.817 92.775 1.00 34.72 94 SER A O 1
ATOM 735 N N . GLN A 1 95 ? -57.214 -24.048 93.613 1.00 34.75 95 GLN A N 1
ATOM 736 C CA . GLN A 1 95 ? -57.076 -25.115 94.610 1.00 34.75 95 GLN A CA 1
ATOM 737 C C . GLN A 1 95 ? -56.582 -24.616 95.974 1.00 34.75 95 GLN A C 1
ATOM 739 O O . GLN A 1 95 ? -55.588 -25.097 96.492 1.00 34.75 95 GLN A O 1
ATOM 744 N N . SER A 1 96 ? -57.308 -23.692 96.605 1.00 36.97 96 SER A N 1
ATOM 745 C CA . SER A 1 96 ? -57.372 -23.639 98.076 1.00 36.97 96 SER A CA 1
ATOM 746 C C . SER A 1 96 ? -58.420 -22.623 98.521 1.00 36.97 96 SER A C 1
ATOM 748 O O . SER A 1 96 ? -58.078 -21.479 98.785 1.00 36.97 96 SER A O 1
ATOM 750 N N . LEU A 1 97 ? -59.696 -23.002 98.582 1.00 36.69 97 LEU A N 1
ATOM 751 C CA . LEU A 1 97 ? -60.683 -22.337 99.451 1.00 36.69 97 LEU A CA 1
ATOM 752 C C . LEU A 1 97 ? -61.968 -23.173 99.503 1.00 36.69 97 LEU A C 1
ATOM 754 O O . LEU A 1 97 ? -63.041 -22.775 99.063 1.00 36.69 97 LEU A O 1
ATOM 758 N N . LEU A 1 98 ? -61.848 -24.377 100.063 1.00 36.59 98 LEU A N 1
ATOM 759 C CA . LEU A 1 98 ? -62.997 -25.098 100.601 1.00 36.59 98 LEU A CA 1
ATOM 760 C C . LEU A 1 98 ? -62.577 -25.738 101.924 1.00 36.59 98 LEU A C 1
ATOM 762 O O . LEU A 1 98 ? -62.063 -26.851 101.970 1.00 36.59 98 LEU A O 1
ATOM 766 N N . GLY A 1 99 ? -62.728 -24.978 103.010 1.00 32.81 99 GLY A N 1
ATOM 767 C CA . GLY A 1 99 ? -62.282 -25.422 104.325 1.00 32.81 99 GLY A CA 1
ATOM 768 C C . GLY A 1 99 ? -62.582 -24.455 105.466 1.00 32.81 99 GLY A C 1
ATOM 769 O O . GLY A 1 99 ? -61.673 -23.852 106.005 1.00 32.81 99 GLY A O 1
ATOM 770 N N . LYS A 1 100 ? -63.858 -24.406 105.872 1.00 33.47 100 LYS A N 1
ATOM 771 C CA . LYS A 1 100 ? -64.319 -24.226 107.265 1.00 33.47 100 LYS A CA 1
ATOM 772 C C . LYS A 1 100 ? -63.982 -22.904 108.004 1.00 33.47 100 LYS A C 1
ATOM 774 O O . LYS A 1 100 ? -62.996 -22.790 108.715 1.00 33.47 100 LYS A O 1
ATOM 779 N N . ARG A 1 101 ? -64.954 -21.983 107.923 1.00 35.62 101 ARG A N 1
ATOM 780 C CA . ARG A 1 101 ? -65.505 -21.082 108.964 1.00 35.62 101 ARG A CA 1
ATOM 781 C C . ARG A 1 101 ? -64.670 -20.905 110.251 1.00 35.62 101 ARG A C 1
ATOM 783 O O . ARG A 1 101 ? -64.708 -21.787 111.102 1.00 35.62 101 ARG A O 1
ATOM 790 N N . ASN A 1 102 ? -64.130 -19.695 110.439 1.00 36.22 102 ASN A N 1
ATOM 791 C CA . ASN A 1 102 ? -64.138 -18.946 111.704 1.00 36.22 102 ASN A CA 1
ATOM 792 C C . ASN A 1 102 ? -64.334 -17.447 111.397 1.00 36.22 102 ASN A C 1
ATOM 794 O O . ASN A 1 102 ? -63.477 -16.769 110.844 1.00 36.22 102 ASN A O 1
ATOM 798 N N . ASP A 1 103 ? -65.530 -16.960 111.712 1.00 49.22 103 ASP A N 1
ATOM 799 C CA . ASP A 1 103 ? -66.139 -15.733 111.195 1.00 49.22 103 ASP A CA 1
ATOM 800 C C . ASP A 1 103 ? -65.862 -14.545 112.138 1.00 49.22 103 ASP A C 1
ATOM 802 O O . ASP A 1 103 ? -66.736 -14.128 112.889 1.00 49.22 103 ASP A O 1
ATOM 806 N N . SER A 1 104 ? -64.622 -14.037 112.169 1.00 52.06 104 SER A N 1
ATOM 807 C CA . SER A 1 104 ? -64.345 -12.678 112.689 1.00 52.06 104 SER A CA 1
ATOM 808 C C . SER A 1 104 ? -62.990 -12.089 112.281 1.00 52.06 104 SER A C 1
ATOM 810 O O . SER A 1 104 ? -62.846 -10.871 112.302 1.00 52.06 104 SER A O 1
ATOM 812 N N . GLU A 1 105 ? -62.007 -12.906 111.888 1.00 47.47 105 GLU A N 1
ATOM 813 C CA . GLU A 1 105 ? -60.680 -12.424 111.456 1.00 47.47 105 GLU A CA 1
ATOM 814 C C . GLU A 1 105 ? -60.573 -12.278 109.923 1.00 47.47 105 GLU A C 1
ATOM 816 O O . GLU A 1 105 ? -59.864 -11.407 109.418 1.00 47.47 105 GLU A O 1
ATOM 821 N N . ASP A 1 106 ? -61.363 -13.056 109.177 1.00 48.81 106 ASP A N 1
ATOM 822 C CA . ASP A 1 106 ? -61.386 -13.036 107.709 1.00 48.81 106 ASP A CA 1
ATOM 823 C C . ASP A 1 106 ? -62.061 -11.786 107.139 1.00 48.81 106 ASP A C 1
ATOM 825 O O . ASP A 1 106 ? -61.685 -11.335 106.064 1.00 48.81 106 ASP A O 1
ATOM 829 N N . LYS A 1 107 ? -63.007 -11.169 107.862 1.00 48.16 107 LYS A N 1
ATOM 830 C CA . LYS A 1 107 ? -63.696 -9.944 107.414 1.00 48.16 107 LYS A CA 1
ATOM 831 C C . LYS A 1 107 ? -62.773 -8.726 107.378 1.00 48.16 107 LYS A C 1
ATOM 833 O O . LYS A 1 107 ? -62.896 -7.910 106.471 1.00 48.16 107 LYS A O 1
ATOM 838 N N . ILE A 1 108 ? -61.850 -8.618 108.337 1.00 52.62 108 ILE A N 1
ATOM 839 C CA . ILE A 1 108 ? -60.874 -7.518 108.396 1.00 52.62 108 ILE A CA 1
ATOM 840 C C . ILE A 1 108 ? -59.795 -7.724 107.322 1.00 52.62 108 ILE A C 1
ATOM 842 O O . ILE A 1 108 ? -59.481 -6.785 106.598 1.00 52.62 108 ILE A O 1
ATOM 846 N N . LYS A 1 109 ? -59.326 -8.966 107.121 1.00 55.38 109 LYS A N 1
ATOM 847 C CA . LYS A 1 109 ? -58.377 -9.307 106.045 1.00 55.38 109 LYS A CA 1
ATOM 848 C C . LYS A 1 109 ? -58.986 -9.149 104.648 1.00 55.38 109 LYS A C 1
ATOM 850 O O . LYS A 1 109 ? -58.316 -8.645 103.757 1.00 55.38 109 LYS A O 1
ATOM 855 N N . PHE A 1 110 ? -60.255 -9.513 104.440 1.00 55.00 110 PHE A N 1
ATOM 856 C CA . PHE A 1 110 ? -60.941 -9.292 103.157 1.00 55.00 110 PHE A CA 1
ATOM 857 C C . PHE A 1 110 ? -61.162 -7.808 102.858 1.00 55.00 110 PHE A C 1
ATOM 859 O O . PHE A 1 110 ? -61.049 -7.404 101.703 1.00 55.00 110 PHE A O 1
ATOM 866 N N . GLN A 1 111 ? -61.469 -7.003 103.880 1.00 56.75 111 GLN A N 1
ATOM 867 C CA . GLN A 1 111 ? -61.621 -5.556 103.736 1.00 56.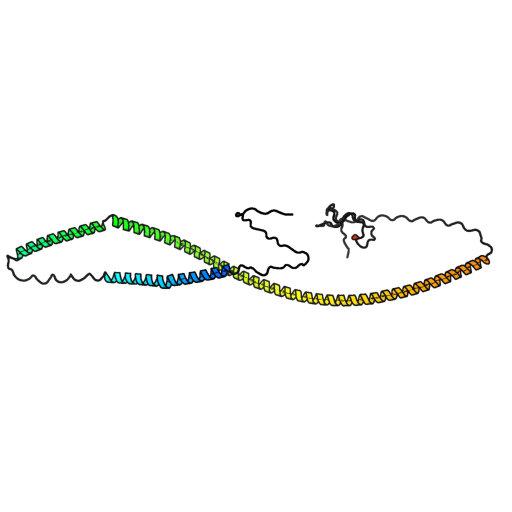75 111 GLN A CA 1
ATOM 868 C C . GLN A 1 111 ? -60.288 -4.911 103.328 1.00 56.75 111 GLN A C 1
ATOM 870 O O . GLN A 1 111 ? -60.254 -4.160 102.359 1.00 56.75 111 GLN A O 1
ATOM 875 N N . GLU A 1 112 ? -59.190 -5.272 103.997 1.00 59.88 112 GLU A N 1
ATOM 876 C CA . GLU A 1 112 ? -57.836 -4.788 103.691 1.00 59.88 112 GLU A CA 1
ATOM 877 C C . GLU A 1 112 ? -57.348 -5.258 102.308 1.00 59.88 112 GLU A C 1
ATOM 879 O O . GLU A 1 112 ? -56.738 -4.495 101.558 1.00 59.88 112 GLU A O 1
ATOM 884 N N . VAL A 1 113 ? -57.676 -6.493 101.915 1.00 64.25 113 VAL A N 1
ATOM 885 C CA . VAL A 1 113 ? -57.377 -7.025 100.577 1.00 64.25 113 VAL A CA 1
ATOM 886 C C . VAL A 1 113 ? -58.202 -6.327 99.496 1.00 64.25 113 VAL A C 1
ATOM 888 O O . VAL A 1 113 ? -57.635 -5.991 98.463 1.00 64.25 113 VAL A O 1
ATOM 891 N N . MET A 1 114 ? -59.495 -6.049 99.707 1.00 58.59 114 MET A N 1
ATOM 892 C CA . MET A 1 114 ? -60.295 -5.267 98.750 1.00 58.59 114 MET A CA 1
ATOM 893 C C . MET A 1 114 ? -59.806 -3.822 98.632 1.00 58.59 114 MET A C 1
ATOM 895 O O . MET A 1 114 ? -59.817 -3.261 97.538 1.00 58.59 114 MET A O 1
ATOM 899 N N . GLU A 1 115 ? -59.343 -3.225 99.727 1.00 65.31 115 GLU A N 1
ATOM 900 C CA . GLU A 1 115 ? -58.804 -1.866 99.726 1.00 65.31 115 GLU A CA 1
ATOM 901 C C . GLU A 1 115 ? -57.451 -1.801 98.996 1.00 65.31 115 GLU A C 1
ATOM 903 O O . GLU A 1 115 ? -57.232 -0.924 98.156 1.00 65.31 115 GLU A O 1
ATOM 908 N N . ASN A 1 116 ? -56.585 -2.799 99.204 1.00 67.12 116 ASN A N 1
ATOM 909 C CA . ASN A 1 116 ? -55.351 -2.964 98.435 1.00 67.12 116 ASN A CA 1
ATOM 910 C C . ASN A 1 116 ? -55.608 -3.303 96.963 1.00 67.12 116 ASN A C 1
ATOM 912 O O . ASN A 1 116 ? -54.897 -2.789 96.102 1.00 67.12 116 ASN A O 1
ATOM 916 N N . MET A 1 117 ? -56.623 -4.113 96.655 1.00 69.19 117 MET A N 1
ATOM 917 C CA . MET A 1 117 ? -57.038 -4.429 95.285 1.00 69.19 117 MET A CA 1
ATOM 918 C C . MET A 1 117 ? -57.530 -3.165 94.573 1.00 69.19 117 MET A C 1
ATOM 920 O O . MET A 1 117 ? -57.083 -2.881 93.469 1.00 69.19 117 MET A O 1
ATOM 924 N N . GLY A 1 118 ? -58.349 -2.346 95.239 1.00 73.00 118 GLY A N 1
ATOM 925 C CA . GLY A 1 118 ? -58.810 -1.064 94.704 1.00 73.00 118 GLY A CA 1
ATOM 926 C C . GLY A 1 118 ? -57.680 -0.044 94.524 1.00 73.00 118 GLY A C 1
ATOM 927 O O . GLY A 1 118 ? -57.687 0.739 93.574 1.00 73.00 118 GLY A O 1
ATOM 928 N N . ASN A 1 119 ? -56.666 -0.054 95.395 1.00 75.56 119 ASN A N 1
ATOM 929 C CA . ASN A 1 119 ? -55.471 0.776 95.224 1.00 75.56 119 ASN A CA 1
ATOM 930 C C . ASN A 1 119 ? -54.587 0.269 94.070 1.00 75.56 119 ASN A C 1
ATOM 932 O O . ASN A 1 119 ? -54.043 1.054 93.295 1.00 75.56 119 ASN A O 1
ATOM 936 N N . MET A 1 120 ? -54.475 -1.050 93.913 1.00 75.69 120 MET A N 1
ATOM 937 C CA . MET A 1 120 ? -53.747 -1.676 92.813 1.00 75.69 120 MET A CA 1
ATOM 938 C C . MET A 1 120 ? -54.435 -1.422 91.469 1.00 75.69 120 MET A C 1
ATOM 940 O O . MET A 1 120 ? -53.759 -1.064 90.512 1.00 75.69 120 MET A O 1
ATOM 944 N N . GLU A 1 121 ? -55.763 -1.492 91.415 1.00 75.38 121 GLU A N 1
ATOM 945 C CA . GLU A 1 121 ? -56.570 -1.174 90.235 1.00 75.38 121 GLU A CA 1
ATOM 946 C C . GLU A 1 121 ? -56.421 0.298 89.833 1.00 75.38 121 GLU A C 1
ATOM 948 O O . GLU A 1 121 ? -56.169 0.598 88.670 1.00 75.38 121 GLU A O 1
ATOM 953 N N . LYS A 1 122 ? -56.420 1.225 90.801 1.00 81.88 122 LYS A N 1
ATOM 954 C CA . LYS A 1 122 ? -56.107 2.640 90.539 1.00 81.88 122 LYS A CA 1
ATOM 955 C C . LYS A 1 122 ? -54.687 2.849 90.015 1.00 81.88 122 LYS A C 1
ATOM 957 O O . LYS A 1 122 ? -54.485 3.690 89.144 1.00 81.88 122 LYS A O 1
ATOM 962 N N . ARG A 1 123 ? -53.695 2.103 90.517 1.00 83.94 123 ARG A N 1
ATOM 963 C CA . ARG A 1 123 ? -52.311 2.173 90.010 1.00 83.94 123 ARG A CA 1
ATOM 964 C C . ARG A 1 123 ? -52.185 1.579 88.610 1.00 83.94 123 ARG A C 1
ATOM 966 O O . ARG A 1 123 ? -51.470 2.151 87.797 1.00 83.94 123 ARG A O 1
ATOM 973 N N . ILE A 1 124 ? -52.885 0.485 88.317 1.00 80.00 124 ILE A N 1
ATOM 974 C CA . ILE A 1 124 ? -52.947 -0.113 86.976 1.00 80.00 124 ILE A CA 1
ATOM 975 C C . ILE A 1 124 ? -53.607 0.865 86.005 1.00 80.00 124 ILE A C 1
ATOM 977 O O . ILE A 1 124 ? -53.050 1.110 84.940 1.00 80.00 124 ILE A O 1
ATOM 981 N N . GLN A 1 125 ? -54.718 1.490 86.398 1.00 80.75 125 GLN A N 1
ATOM 982 C CA . GLN A 1 125 ? -55.386 2.497 85.580 1.00 80.75 125 GLN A CA 1
ATOM 983 C C . GLN A 1 125 ? -54.479 3.709 85.333 1.00 80.75 125 GLN A C 1
ATOM 985 O O . GLN A 1 125 ? -54.314 4.124 84.195 1.00 80.75 125 GLN A O 1
ATOM 990 N N . TYR A 1 126 ? -53.796 4.210 86.365 1.00 81.31 126 TYR A N 1
ATOM 991 C CA . TYR A 1 126 ? -52.839 5.313 86.238 1.00 81.31 126 TYR A CA 1
ATOM 992 C C . TYR A 1 126 ? -51.659 4.979 85.312 1.00 81.31 126 TYR A C 1
ATOM 994 O O . TYR A 1 126 ? -51.239 5.810 84.510 1.00 81.31 126 TYR A O 1
ATOM 1002 N N . ILE A 1 127 ? -51.124 3.758 85.389 1.00 79.25 127 ILE A N 1
ATOM 1003 C CA . ILE A 1 127 ? -50.053 3.297 84.494 1.00 79.25 127 ILE A CA 1
ATOM 1004 C C . ILE A 1 127 ? -50.577 3.146 83.060 1.00 79.25 127 ILE A C 1
ATOM 1006 O O . ILE A 1 127 ? -49.894 3.556 82.125 1.00 79.25 127 ILE A O 1
ATOM 1010 N N . SER A 1 128 ? -51.788 2.611 82.888 1.00 79.62 128 SER A N 1
ATOM 1011 C CA . SER A 1 128 ? -52.443 2.470 81.585 1.00 79.62 128 SER A CA 1
ATOM 1012 C C . SER A 1 128 ? -52.697 3.830 80.933 1.00 79.62 128 SER A C 1
ATOM 1014 O O . SER A 1 128 ? -52.423 3.999 79.747 1.00 79.62 128 SER A O 1
ATOM 1016 N N . ASP A 1 129 ? -53.147 4.818 81.705 1.00 77.56 129 ASP A N 1
ATOM 1017 C CA . ASP A 1 129 ? -53.384 6.180 81.225 1.00 77.56 129 ASP A CA 1
ATOM 1018 C C . ASP A 1 129 ? -52.060 6.878 80.865 1.00 77.56 129 ASP A C 1
ATOM 1020 O O . ASP A 1 129 ? -51.973 7.560 79.846 1.00 77.56 129 ASP A O 1
ATOM 1024 N N . ILE A 1 130 ? -50.986 6.674 81.640 1.00 74.06 130 ILE A N 1
ATOM 1025 C CA . ILE A 1 130 ? -49.645 7.170 81.280 1.00 74.06 130 ILE A CA 1
ATOM 1026 C C . ILE A 1 130 ? -49.148 6.520 79.987 1.00 74.06 130 ILE A C 1
ATOM 1028 O O . ILE A 1 130 ? -48.622 7.216 79.123 1.00 74.06 130 ILE A O 1
ATOM 1032 N N . GLN A 1 131 ? -49.310 5.206 79.833 1.00 72.62 131 GLN A N 1
ATOM 1033 C CA . GLN A 1 131 ? -48.887 4.488 78.632 1.00 72.62 131 GLN A CA 1
ATOM 1034 C C . GLN A 1 131 ? -49.672 4.944 77.395 1.00 72.62 131 GLN A C 1
ATOM 1036 O O . GLN A 1 131 ? -49.068 5.156 76.344 1.00 72.62 131 GLN A O 1
ATOM 1041 N N . ALA A 1 132 ? -50.983 5.155 77.527 1.00 71.12 132 ALA A N 1
ATOM 1042 C CA . ALA A 1 132 ? -51.812 5.721 76.468 1.00 71.12 132 ALA A CA 1
ATOM 1043 C C . ALA A 1 132 ? -51.338 7.133 76.086 1.00 71.12 132 ALA A C 1
ATOM 1045 O O . ALA A 1 132 ? -51.114 7.388 74.911 1.00 71.12 132 ALA A O 1
ATOM 1046 N N . ASN A 1 133 ? -51.054 8.003 77.061 1.00 67.38 133 ASN A N 1
ATOM 1047 C CA . ASN A 1 133 ? -50.530 9.353 76.812 1.00 67.38 133 ASN A CA 1
ATOM 1048 C C . ASN A 1 133 ? -49.118 9.365 76.192 1.00 67.38 133 ASN A C 1
ATOM 1050 O O . ASN A 1 133 ? -48.764 10.295 75.472 1.00 67.38 133 ASN A O 1
ATOM 1054 N N . PHE A 1 134 ? -48.292 8.350 76.463 1.00 62.91 134 PHE A N 1
ATOM 1055 C CA . PHE A 1 134 ? -46.983 8.202 75.820 1.00 62.91 134 PHE A CA 1
ATOM 1056 C C . PHE A 1 134 ? -47.094 7.748 74.358 1.00 62.91 134 PHE A C 1
ATOM 1058 O O . PHE A 1 134 ? -46.299 8.191 73.533 1.00 62.91 134 PHE A O 1
ATOM 1065 N N . ILE A 1 135 ? -48.061 6.882 74.036 1.00 64.50 135 ILE A N 1
ATOM 1066 C CA . ILE A 1 135 ? -48.325 6.398 72.669 1.00 64.50 135 ILE A CA 1
ATOM 1067 C C . ILE A 1 135 ? -49.059 7.461 71.835 1.00 64.50 135 ILE A C 1
ATOM 1069 O O . ILE A 1 135 ? -48.788 7.599 70.643 1.00 64.50 135 ILE A O 1
ATOM 1073 N N . ASP A 1 136 ? -49.925 8.244 72.477 1.00 61.66 136 ASP A N 1
ATOM 1074 C CA . ASP A 1 136 ? -50.659 9.379 71.898 1.00 61.66 136 ASP A CA 1
ATOM 1075 C C . ASP A 1 136 ? -49.847 10.689 71.947 1.00 61.66 136 ASP A C 1
ATOM 1077 O O . ASP A 1 136 ? -50.349 11.784 71.698 1.00 61.66 136 ASP A O 1
ATOM 1081 N N . SER A 1 137 ? -48.554 10.588 72.280 1.00 69.38 137 SER A N 1
ATOM 1082 C CA . SER A 1 137 ? -47.623 11.705 72.211 1.00 69.38 137 SER A CA 1
ATOM 1083 C C . SER A 1 137 ? -47.489 12.149 70.758 1.00 69.38 137 SER A C 1
ATOM 1085 O O . SER A 1 137 ? -46.856 11.480 69.938 1.00 69.38 137 SER A O 1
ATOM 1087 N N . GLU A 1 138 ? -48.048 13.321 70.463 1.00 74.50 138 GLU A N 1
ATOM 1088 C CA . GLU A 1 138 ? -47.962 14.015 69.175 1.00 74.50 138 GLU A CA 1
ATOM 1089 C C . GLU A 1 138 ? -46.525 14.025 68.621 1.00 74.50 138 GLU A C 1
ATOM 1091 O O . GLU A 1 138 ? -46.300 13.865 67.425 1.00 74.50 138 GLU A O 1
ATOM 1096 N N . HIS A 1 139 ? -45.521 14.124 69.497 1.00 74.75 139 HIS A N 1
ATOM 1097 C CA . HIS A 1 139 ? -44.114 14.108 69.107 1.00 74.75 139 HIS A CA 1
ATOM 1098 C C . HIS A 1 139 ? -43.657 12.757 68.525 1.00 74.75 139 HIS A C 1
ATOM 1100 O O . HIS A 1 139 ? -42.851 12.739 67.595 1.00 74.75 139 HIS A O 1
ATOM 1106 N N . PHE A 1 140 ? -44.131 11.626 69.059 1.00 75.94 140 PHE A N 1
ATOM 1107 C CA . PHE A 1 140 ? -43.773 10.299 68.542 1.00 75.94 140 PHE A CA 1
ATOM 1108 C C . PHE A 1 140 ? -44.462 10.005 67.208 1.00 75.94 140 PHE A C 1
ATOM 1110 O O . PHE A 1 140 ? -43.798 9.507 66.300 1.00 75.94 140 PHE A O 1
ATOM 1117 N N . GLN A 1 141 ? -45.740 10.367 67.064 1.00 79.56 141 GLN A N 1
ATOM 1118 C CA . GLN A 1 141 ? -46.462 10.215 65.795 1.00 79.56 141 GLN A CA 1
ATOM 1119 C C . GLN A 1 141 ? -45.876 11.122 64.710 1.00 79.56 141 GLN A C 1
ATOM 1121 O O . GLN A 1 141 ? -45.496 10.629 63.655 1.00 79.56 141 GLN A O 1
ATOM 1126 N N . ASN A 1 142 ? -45.635 12.404 65.008 1.00 82.94 142 ASN A N 1
ATOM 1127 C CA . ASN A 1 142 ? -45.000 13.328 64.063 1.00 82.94 142 ASN A CA 1
ATOM 1128 C C . ASN A 1 142 ? -43.597 12.866 63.645 1.00 82.94 142 ASN A C 1
ATOM 1130 O O . ASN A 1 142 ? -43.201 13.038 62.492 1.00 82.94 142 ASN A O 1
ATOM 1134 N N . PHE A 1 143 ? -42.823 12.283 64.568 1.00 85.19 143 PHE A N 1
ATOM 1135 C CA . PHE A 1 143 ? -41.526 11.702 64.229 1.00 85.19 143 PHE A CA 1
ATOM 1136 C C . PHE A 1 143 ? -41.671 10.464 63.334 1.00 85.19 143 PHE A C 1
ATOM 1138 O O . PHE A 1 143 ? -40.914 10.341 62.370 1.00 85.19 143 PHE A O 1
ATOM 1145 N N . SER A 1 144 ? -42.630 9.577 63.623 1.00 86.00 144 SER A N 1
ATOM 1146 C CA . SER A 1 144 ? -42.933 8.403 62.794 1.00 86.00 144 SER A CA 1
ATOM 1147 C C . SER A 1 144 ? -43.348 8.824 61.386 1.00 86.00 144 SER A C 1
ATOM 1149 O O . SER A 1 144 ? -42.686 8.445 60.425 1.00 86.00 144 SER A O 1
ATOM 1151 N N . ASP A 1 145 ? -44.335 9.712 61.270 1.00 86.69 145 ASP A N 1
ATOM 1152 C CA . ASP A 1 145 ? -44.856 10.218 59.999 1.00 86.69 145 ASP A CA 1
ATOM 1153 C C . ASP A 1 145 ? -43.772 10.935 59.182 1.00 86.69 145 ASP A C 1
ATOM 1155 O O . ASP A 1 145 ? -43.619 10.695 57.982 1.00 86.69 145 ASP A O 1
ATOM 1159 N N . MET A 1 146 ? -42.951 11.776 59.829 1.00 87.75 146 MET A N 1
ATOM 1160 C CA . MET A 1 146 ? -41.812 12.427 59.173 1.00 87.75 146 MET A CA 1
ATOM 1161 C C . MET A 1 146 ? -40.784 11.401 58.678 1.00 87.75 146 MET A C 1
ATOM 1163 O O . MET A 1 146 ? -40.183 11.587 57.615 1.00 87.75 146 MET A O 1
ATOM 1167 N N . THR A 1 147 ? -40.549 10.332 59.440 1.00 88.19 147 THR A N 1
ATOM 1168 C CA . THR A 1 147 ? -39.598 9.277 59.071 1.00 88.19 147 THR A CA 1
ATOM 1169 C C . THR A 1 147 ? -40.130 8.444 57.907 1.00 88.19 147 THR A C 1
ATOM 1171 O O . THR A 1 147 ? -39.396 8.232 56.942 1.00 88.19 147 THR A O 1
ATOM 1174 N N . ASP A 1 148 ? -41.407 8.066 57.930 1.00 91.62 148 ASP A N 1
ATOM 1175 C CA . ASP A 1 148 ? -42.069 7.320 56.857 1.00 91.62 148 ASP A CA 1
ATOM 1176 C C . ASP A 1 148 ? -42.143 8.138 55.565 1.00 91.62 148 ASP A C 1
ATOM 1178 O O . ASP A 1 148 ? -41.868 7.630 54.475 1.00 91.62 148 ASP A O 1
ATOM 1182 N N . GLN A 1 149 ? -42.430 9.439 55.662 1.00 92.94 149 GLN A N 1
ATOM 1183 C CA . GLN A 1 149 ? -42.423 10.330 54.505 1.00 92.94 149 GLN A CA 1
ATOM 1184 C C . GLN A 1 149 ? -41.024 10.441 53.888 1.00 92.94 149 GLN A C 1
ATOM 1186 O O . GLN A 1 149 ? -40.879 10.343 52.668 1.00 92.94 149 GLN A O 1
ATOM 1191 N N . ARG A 1 150 ? -39.981 10.593 54.716 1.00 94.06 150 ARG A N 1
ATOM 1192 C CA . ARG A 1 150 ? -38.587 10.590 54.242 1.00 94.06 150 ARG A CA 1
ATOM 1193 C C . ARG A 1 150 ? -38.210 9.258 53.604 1.00 94.06 150 ARG A C 1
ATOM 1195 O O . ARG A 1 150 ? -37.518 9.252 52.591 1.00 94.06 150 ARG A O 1
ATOM 1202 N N . PHE A 1 151 ? -38.663 8.143 54.167 1.00 95.19 151 PHE A N 1
ATOM 1203 C CA . PHE A 1 151 ? -38.396 6.819 53.617 1.00 95.19 151 PHE A CA 1
ATOM 1204 C C . PHE A 1 151 ? -39.046 6.642 52.239 1.00 95.19 151 PHE A C 1
ATOM 1206 O O . PHE A 1 151 ? -38.396 6.175 51.304 1.00 95.19 151 PHE A O 1
ATOM 1213 N N . ASN A 1 152 ? -40.290 7.097 52.079 1.00 93.06 152 ASN A N 1
ATOM 1214 C CA . ASN A 1 152 ? -40.995 7.078 50.799 1.00 93.06 152 ASN A CA 1
ATOM 1215 C C . ASN A 1 152 ? -40.329 7.975 49.743 1.00 93.06 152 ASN A C 1
ATOM 1217 O O . ASN A 1 152 ? -40.191 7.555 48.593 1.00 93.06 152 ASN A O 1
ATOM 1221 N N . ASP A 1 153 ? -39.865 9.170 50.127 1.00 95.94 153 ASP A N 1
ATOM 1222 C CA . ASP A 1 153 ? -39.106 10.055 49.230 1.00 95.94 153 ASP A CA 1
ATOM 1223 C C . ASP A 1 153 ? -37.802 9.389 48.762 1.00 95.94 153 ASP A C 1
ATOM 1225 O O . ASP A 1 153 ? -37.511 9.334 47.565 1.00 95.94 153 ASP A O 1
ATOM 1229 N N . VAL A 1 154 ? -37.064 8.769 49.688 1.00 95.75 154 VAL A N 1
ATOM 1230 C CA . VAL A 1 154 ? -35.840 8.021 49.371 1.00 95.75 154 VAL A CA 1
ATOM 1231 C C . VAL A 1 154 ? -36.126 6.837 48.444 1.00 95.75 154 VAL A C 1
ATOM 1233 O O . VAL A 1 154 ? -35.374 6.622 47.493 1.00 95.75 154 VAL A O 1
ATOM 1236 N N . ILE A 1 155 ? -37.214 6.088 48.655 1.00 94.94 155 ILE A N 1
ATOM 1237 C CA . ILE A 1 155 ? -37.613 4.989 47.760 1.00 94.94 155 ILE A CA 1
ATOM 1238 C C . ILE A 1 155 ? -37.923 5.504 46.352 1.00 94.94 155 ILE A C 1
ATOM 1240 O O . ILE A 1 155 ? -37.511 4.881 45.369 1.00 94.94 155 ILE A O 1
ATOM 1244 N N . LEU A 1 156 ? -38.615 6.637 46.229 1.00 93.75 156 LEU A N 1
ATOM 1245 C CA . LEU A 1 156 ? -38.935 7.227 44.930 1.00 93.75 156 LEU A CA 1
ATOM 1246 C C . LEU A 1 156 ? -37.666 7.673 44.186 1.00 93.75 156 LEU A C 1
ATOM 1248 O O . LEU A 1 156 ? -37.516 7.404 42.987 1.00 93.75 156 LEU A O 1
ATOM 1252 N N . GLN A 1 157 ? -36.725 8.294 44.901 1.00 96.06 157 GLN A N 1
ATOM 1253 C CA . GLN A 1 157 ? -35.418 8.668 44.356 1.00 96.06 157 GLN A CA 1
ATOM 1254 C C . GLN A 1 157 ? -34.620 7.437 43.906 1.00 96.06 157 GLN A C 1
ATOM 1256 O O . GLN A 1 157 ? -34.092 7.420 42.793 1.00 96.06 157 GLN A O 1
ATOM 1261 N N . LEU A 1 158 ? -34.587 6.378 44.721 1.00 95.81 158 LEU A N 1
ATOM 1262 C CA . LEU A 1 158 ? -33.947 5.102 44.383 1.00 95.81 158 LEU A CA 1
ATOM 1263 C C . LEU A 1 158 ? -34.568 4.460 43.144 1.00 95.81 158 LEU A C 1
ATOM 1265 O O . LEU A 1 158 ? -33.842 4.006 42.264 1.00 95.81 158 LEU A O 1
ATOM 1269 N N . SER A 1 159 ? -35.897 4.454 43.043 1.00 94.56 159 SER A N 1
ATOM 1270 C CA . SER A 1 159 ? -36.610 3.925 41.878 1.00 94.56 159 SER A CA 1
ATOM 1271 C C . SER A 1 159 ? -36.206 4.671 40.605 1.00 94.56 159 SER A C 1
ATOM 1273 O O . SER A 1 159 ? -35.784 4.053 39.627 1.00 94.56 159 SER A O 1
ATOM 1275 N N . THR A 1 160 ? -36.218 6.007 40.649 1.00 95.25 160 THR A N 1
ATOM 1276 C CA . THR A 1 160 ? -35.802 6.864 39.525 1.00 95.25 160 THR A CA 1
ATOM 1277 C C . THR A 1 160 ? -34.350 6.600 39.123 1.00 95.25 160 THR A C 1
ATOM 1279 O O . THR A 1 160 ? -34.041 6.456 37.938 1.00 95.25 160 THR A O 1
ATOM 1282 N N . LEU A 1 161 ? -33.460 6.464 40.109 1.00 96.38 161 LEU A N 1
ATOM 1283 C CA . LEU A 1 161 ? -32.055 6.152 39.875 1.00 96.38 161 LEU A CA 1
ATOM 1284 C C . LEU A 1 161 ? -31.879 4.778 39.212 1.00 96.38 161 LEU A C 1
ATOM 1286 O O . LEU A 1 161 ? -31.097 4.650 38.274 1.00 96.38 161 LEU A O 1
ATOM 1290 N N . VAL A 1 162 ? -32.629 3.761 39.642 1.00 96.62 162 VAL A N 1
ATOM 1291 C CA . VAL A 1 162 ? -32.589 2.415 39.045 1.00 96.62 162 VAL A CA 1
ATOM 1292 C C . VAL A 1 162 ? -33.019 2.439 37.576 1.00 96.62 162 VAL A C 1
ATOM 1294 O O . VAL A 1 162 ? -32.389 1.769 36.754 1.00 96.62 162 VAL A O 1
ATOM 1297 N N . TYR A 1 163 ? -34.047 3.218 37.223 1.00 94.62 163 TYR A N 1
ATOM 1298 C CA . TYR A 1 163 ? -34.452 3.388 35.822 1.00 94.62 163 TYR A CA 1
ATOM 1299 C C . TYR A 1 163 ? -33.339 4.028 34.983 1.00 94.62 163 TYR A C 1
ATOM 1301 O O . TYR A 1 163 ? -32.986 3.486 33.935 1.00 94.62 163 TYR A O 1
ATOM 1309 N N . SER A 1 164 ? -32.728 5.111 35.469 1.00 96.12 164 SER A N 1
ATOM 1310 C CA . SER A 1 164 ? -31.621 5.781 34.770 1.00 96.12 164 SER A CA 1
ATOM 1311 C C . SER A 1 164 ? -30.392 4.877 34.616 1.00 96.12 164 SER A C 1
ATOM 1313 O O . SER A 1 164 ? -29.835 4.767 33.524 1.00 96.12 164 SER A O 1
ATOM 1315 N N . VAL A 1 165 ? -29.996 4.153 35.669 1.00 95.88 165 VAL A N 1
ATOM 1316 C CA . VAL A 1 165 ? -28.867 3.207 35.616 1.00 95.88 165 VAL A CA 1
ATOM 1317 C C . VAL A 1 165 ? -29.123 2.094 34.598 1.00 95.88 165 VAL A C 1
ATOM 1319 O O . VAL A 1 165 ? -28.208 1.703 33.874 1.00 95.88 165 VAL A O 1
ATOM 1322 N N . ARG A 1 166 ? -30.363 1.602 34.499 1.00 97.00 166 ARG A N 1
ATOM 1323 C CA . ARG A 1 166 ? -30.741 0.599 33.496 1.00 97.00 166 ARG A CA 1
ATOM 1324 C C . ARG A 1 166 ? -30.622 1.142 32.073 1.00 97.00 166 ARG A C 1
ATOM 1326 O O . ARG A 1 166 ? -30.074 0.448 31.220 1.00 97.00 166 ARG A O 1
ATOM 1333 N N . GLU A 1 167 ? -31.106 2.355 31.812 1.00 95.19 167 GLU A N 1
ATOM 1334 C CA . GLU A 1 167 ? -30.965 2.977 30.489 1.00 95.19 167 GLU A CA 1
ATOM 1335 C C . GLU A 1 167 ? -29.499 3.170 30.103 1.00 95.19 167 GLU A C 1
ATOM 1337 O O . GLU A 1 167 ? -29.092 2.788 29.004 1.00 95.19 167 GLU A O 1
ATOM 1342 N N . HIS A 1 168 ? -28.681 3.681 31.025 1.00 96.06 168 HIS A N 1
ATOM 1343 C CA . HIS A 1 168 ? -27.244 3.796 30.798 1.00 96.06 168 HIS A CA 1
ATOM 1344 C C . HIS A 1 168 ? -26.590 2.431 30.554 1.00 96.06 168 HIS A C 1
ATOM 1346 O O . HIS A 1 168 ? -25.731 2.322 29.683 1.00 96.06 168 HIS A O 1
ATOM 1352 N N . GLY A 1 169 ? -27.026 1.378 31.252 1.00 96.44 169 GLY A N 1
ATOM 1353 C CA . GLY A 1 169 ? -26.579 0.007 31.005 1.00 96.44 169 GLY A CA 1
ATOM 1354 C C . GLY A 1 169 ? -26.844 -0.458 29.569 1.00 96.44 169 GLY A C 1
ATOM 1355 O O . GLY A 1 169 ? -25.940 -0.985 28.924 1.00 96.44 169 GLY A O 1
ATOM 1356 N N . ASN A 1 170 ? -28.041 -0.194 29.039 1.00 95.12 170 ASN A N 1
ATOM 1357 C CA . ASN A 1 170 ? -28.386 -0.523 27.651 1.00 95.12 170 ASN A CA 1
ATOM 1358 C C . ASN A 1 170 ? -27.541 0.278 26.647 1.00 95.12 170 ASN A C 1
ATOM 1360 O O . ASN A 1 170 ? -27.052 -0.277 25.666 1.00 95.12 170 ASN A O 1
ATOM 1364 N N . ALA A 1 171 ? -27.325 1.572 26.902 1.00 97.06 171 ALA A N 1
ATOM 1365 C CA . ALA A 1 171 ? -26.477 2.404 26.050 1.00 97.06 171 ALA A CA 1
ATOM 1366 C C . ALA A 1 171 ? -25.020 1.906 26.024 1.00 97.06 171 ALA A C 1
ATOM 1368 O O . ALA A 1 171 ? -24.390 1.877 24.968 1.00 97.06 171 ALA A O 1
ATOM 1369 N N . ILE A 1 172 ? -24.489 1.472 27.172 1.00 96.94 172 ILE A N 1
ATOM 1370 C CA . ILE A 1 172 ? -23.145 0.888 27.276 1.00 96.94 172 ILE A CA 1
ATOM 1371 C C . ILE A 1 172 ? -23.050 -0.426 26.486 1.00 96.94 172 ILE A C 1
ATOM 1373 O O . ILE A 1 172 ? -22.034 -0.660 25.829 1.00 96.94 172 ILE A O 1
ATOM 1377 N N . ASP A 1 173 ? -24.089 -1.263 26.509 1.00 96.81 173 ASP A N 1
ATOM 1378 C CA . ASP A 1 173 ? -24.133 -2.504 25.724 1.00 96.81 173 ASP A CA 1
ATOM 1379 C C . ASP A 1 173 ? -24.080 -2.232 24.209 1.00 96.81 173 ASP A C 1
ATOM 1381 O O . ASP A 1 173 ? -23.285 -2.841 23.490 1.00 96.81 173 ASP A O 1
ATOM 1385 N N . GLU A 1 174 ? -24.838 -1.248 23.722 1.00 97.50 174 GLU A N 1
ATOM 1386 C CA . GLU A 1 174 ? -24.801 -0.840 22.309 1.00 97.50 174 GLU A CA 1
ATOM 1387 C C . GLU A 1 174 ? -23.445 -0.247 21.894 1.00 97.50 174 GLU A C 1
ATOM 1389 O O . GLU A 1 174 ? -22.919 -0.544 20.813 1.00 97.50 174 GLU A O 1
ATOM 1394 N N . ILE A 1 175 ? -22.814 0.534 22.777 1.00 97.69 175 ILE A N 1
ATOM 1395 C CA . ILE A 1 175 ? -21.446 1.028 22.569 1.00 97.69 175 ILE A CA 1
ATOM 1396 C C . ILE A 1 175 ? -20.456 -0.143 22.497 1.00 97.69 175 ILE A C 1
ATOM 1398 O O . ILE A 1 175 ? -19.594 -0.165 21.617 1.00 97.69 175 ILE A O 1
ATOM 1402 N N . SER A 1 176 ? -20.591 -1.140 23.375 1.00 98.25 176 SER A N 1
ATOM 1403 C CA . SER A 1 176 ? -19.749 -2.342 23.385 1.00 98.25 176 SER A CA 1
ATOM 1404 C C . SER A 1 176 ? -19.864 -3.130 22.075 1.00 98.25 176 SER A C 1
ATOM 1406 O O . SER A 1 176 ? -18.849 -3.450 21.450 1.00 98.25 176 SER A O 1
ATOM 1408 N N . LYS A 1 177 ? -21.091 -3.366 21.590 1.00 98.12 177 LYS A N 1
ATOM 1409 C CA . LYS A 1 177 ? -21.342 -4.005 20.284 1.00 98.12 177 LYS A CA 1
ATOM 1410 C C . LYS A 1 177 ? -20.699 -3.228 19.136 1.00 98.12 177 LYS A C 1
ATOM 1412 O O . LYS A 1 177 ? -20.035 -3.819 18.283 1.00 98.12 177 LYS A O 1
ATOM 1417 N N . SER A 1 178 ? -20.844 -1.904 19.145 1.00 98.31 178 SER A N 1
ATOM 1418 C CA . SER A 1 178 ? -20.251 -1.020 18.136 1.00 98.31 178 SER A CA 1
ATOM 1419 C C . SER A 1 178 ? -18.720 -1.085 18.143 1.00 98.31 178 SER A C 1
ATOM 1421 O O . SER A 1 178 ? -18.101 -1.175 17.084 1.00 98.31 178 SER A O 1
ATOM 1423 N N . LEU A 1 179 ? -18.100 -1.114 19.327 1.00 98.00 179 LEU A N 1
ATOM 1424 C CA . LEU A 1 179 ? -16.652 -1.277 19.503 1.00 98.00 179 LEU A CA 1
ATOM 1425 C C . LEU A 1 179 ? -16.148 -2.625 18.981 1.00 98.00 179 LEU A C 1
ATOM 1427 O O . LEU A 1 179 ? -15.115 -2.671 18.313 1.00 98.00 179 LEU A O 1
ATOM 1431 N N . ILE A 1 180 ? -16.876 -3.713 19.244 1.00 98.06 180 ILE A N 1
ATOM 1432 C CA . ILE A 1 180 ? -16.539 -5.041 18.715 1.00 98.06 180 ILE A CA 1
ATOM 1433 C C . ILE A 1 180 ? -16.606 -5.023 17.187 1.00 98.06 180 ILE A C 1
ATOM 1435 O O . ILE A 1 180 ? -15.649 -5.441 16.534 1.00 98.06 180 ILE A O 1
ATOM 1439 N N . SER A 1 181 ? -17.686 -4.483 16.614 1.00 98.06 181 SER A N 1
ATOM 1440 C CA . SER A 1 181 ? -17.825 -4.338 15.162 1.00 98.06 181 SER A CA 1
ATOM 1441 C C . SER A 1 181 ? -16.664 -3.530 14.578 1.00 98.06 181 SER A C 1
ATOM 1443 O O . SER A 1 181 ? -15.991 -3.991 13.657 1.00 98.06 181 SER A O 1
ATOM 1445 N N . LEU A 1 182 ? -16.346 -2.372 15.160 1.00 98.19 182 LEU A N 1
ATOM 1446 C CA . LEU A 1 182 ? -15.227 -1.543 14.718 1.00 98.19 182 LEU A CA 1
ATOM 1447 C C . LEU A 1 182 ? -13.898 -2.310 14.764 1.00 98.19 182 LEU A C 1
ATOM 1449 O O . LEU A 1 182 ? -13.155 -2.305 13.784 1.00 98.19 182 LEU A O 1
ATOM 1453 N N . ASN A 1 183 ? -13.623 -3.035 15.849 1.00 97.38 183 ASN A N 1
ATOM 1454 C CA . ASN A 1 183 ? -12.412 -3.843 15.973 1.00 97.38 183 ASN A CA 1
ATOM 1455 C C . ASN A 1 183 ? -12.328 -4.931 14.886 1.00 97.38 183 ASN A C 1
ATOM 1457 O O . ASN A 1 183 ? -11.269 -5.132 14.295 1.00 97.38 183 ASN A O 1
ATOM 1461 N N . THR A 1 184 ? -13.445 -5.587 14.547 1.00 97.75 184 THR A N 1
ATOM 1462 C CA . THR A 1 184 ? -13.460 -6.559 13.437 1.00 97.75 184 THR A CA 1
ATOM 1463 C C . THR A 1 184 ? -13.170 -5.905 12.086 1.00 97.75 184 THR A C 1
ATOM 1465 O O . THR A 1 184 ? -12.393 -6.450 11.301 1.00 97.75 184 THR A O 1
ATOM 1468 N N . THR A 1 185 ? -13.711 -4.708 11.828 1.00 98.12 185 THR A N 1
ATOM 1469 C CA . THR A 1 185 ? -13.401 -3.967 10.594 1.00 98.12 185 THR A CA 1
ATOM 1470 C C . THR A 1 185 ? -11.939 -3.533 10.532 1.00 98.12 185 THR A C 1
ATOM 1472 O O . THR A 1 185 ? -11.324 -3.602 9.470 1.00 98.12 185 THR A O 1
ATOM 1475 N N . LEU A 1 186 ? -11.352 -3.159 11.672 1.00 98.44 186 LEU A N 1
ATOM 1476 C CA . LEU A 1 186 ? -9.949 -2.774 11.764 1.00 98.44 186 LEU A CA 1
ATOM 1477 C C . LEU A 1 186 ? -9.027 -3.956 11.439 1.00 98.44 186 LEU A C 1
ATOM 1479 O O . LEU A 1 186 ? -8.099 -3.802 10.647 1.00 98.44 186 LEU A O 1
ATOM 1483 N N . LEU A 1 187 ? -9.323 -5.143 11.978 1.00 98.19 187 LEU A N 1
ATOM 1484 C CA . LEU A 1 187 ? -8.590 -6.375 11.664 1.00 98.19 187 LEU A CA 1
ATOM 1485 C C . LEU A 1 187 ? -8.694 -6.739 10.175 1.00 98.19 187 LEU A C 1
ATOM 1487 O O . LEU A 1 187 ? -7.695 -7.097 9.552 1.00 98.19 187 LEU A O 1
ATOM 1491 N N . ALA A 1 188 ? -9.881 -6.603 9.575 1.00 97.94 188 ALA A N 1
ATOM 1492 C CA . ALA A 1 188 ? -10.065 -6.849 8.144 1.00 97.94 188 ALA A CA 1
ATOM 1493 C C . ALA A 1 188 ? -9.249 -5.871 7.279 1.00 97.94 188 ALA A C 1
ATOM 1495 O O . ALA A 1 188 ? -8.615 -6.277 6.304 1.00 97.94 188 ALA A O 1
ATOM 1496 N N . LEU A 1 189 ? -9.215 -4.586 7.651 1.00 98.06 189 LEU A N 1
ATOM 1497 C CA . LEU A 1 189 ? -8.386 -3.588 6.974 1.00 98.06 189 LEU A CA 1
ATOM 1498 C C . LEU A 1 189 ? -6.893 -3.897 7.107 1.00 98.06 189 LEU A C 1
ATOM 1500 O O . LEU A 1 189 ? -6.171 -3.782 6.120 1.00 98.06 189 LEU A O 1
ATOM 1504 N N . GLN A 1 190 ? -6.433 -4.334 8.281 1.00 98.06 190 GLN A N 1
ATOM 1505 C CA . GLN A 1 190 ? -5.038 -4.740 8.483 1.00 98.06 190 GLN A CA 1
ATOM 1506 C C . GLN A 1 190 ? -4.634 -5.886 7.547 1.00 98.06 190 GLN A C 1
ATOM 1508 O O . GLN A 1 190 ? -3.605 -5.788 6.880 1.00 98.06 190 GLN A O 1
ATOM 1513 N N . LEU A 1 191 ? -5.473 -6.918 7.413 1.00 98.00 191 LEU A N 1
ATOM 1514 C CA . LEU A 1 191 ? -5.223 -8.030 6.487 1.00 98.00 191 LEU A CA 1
ATOM 1515 C C . LEU A 1 191 ? -5.184 -7.578 5.022 1.00 98.00 191 LEU A C 1
ATOM 1517 O O . LEU A 1 191 ? -4.343 -8.038 4.244 1.00 98.00 191 LEU A O 1
ATOM 1521 N N . ASN A 1 192 ? -6.067 -6.655 4.637 1.00 98.06 192 ASN A N 1
ATOM 1522 C CA . ASN A 1 192 ? -6.069 -6.091 3.289 1.00 98.06 192 ASN A CA 1
ATOM 1523 C C . ASN A 1 192 ? -4.796 -5.283 3.009 1.00 98.06 192 ASN A C 1
ATOM 1525 O O . ASN A 1 192 ? -4.230 -5.404 1.923 1.00 98.06 192 ASN A O 1
ATOM 1529 N N . ILE A 1 193 ? -4.325 -4.494 3.981 1.00 97.94 193 ILE A N 1
ATOM 1530 C CA . ILE A 1 193 ? -3.071 -3.736 3.874 1.00 97.94 193 ILE A CA 1
ATOM 1531 C C . ILE A 1 193 ? -1.886 -4.689 3.712 1.00 97.94 193 ILE A C 1
ATOM 1533 O O . ILE A 1 193 ? -1.057 -4.478 2.829 1.00 97.94 193 ILE A O 1
ATOM 1537 N N . GLU A 1 194 ? -1.817 -5.758 4.505 1.00 97.88 194 GLU A N 1
ATOM 1538 C CA . GLU A 1 194 ? -0.739 -6.746 4.415 1.00 97.88 194 GLU A CA 1
ATOM 1539 C C . GLU A 1 194 ? -0.754 -7.489 3.070 1.00 97.88 194 GLU A C 1
ATOM 1541 O O . GLU A 1 194 ? 0.278 -7.631 2.411 1.00 97.88 194 GLU A O 1
ATOM 1546 N N . THR A 1 195 ? -1.944 -7.864 2.593 1.00 98.12 195 THR A N 1
ATOM 1547 C CA . THR A 1 195 ? -2.130 -8.468 1.266 1.00 98.12 195 THR A CA 1
ATOM 1548 C C . THR A 1 195 ? -1.676 -7.526 0.151 1.00 98.12 195 THR A C 1
ATOM 1550 O O . THR A 1 195 ? -0.965 -7.938 -0.771 1.00 98.12 195 THR A O 1
ATOM 1553 N N . LEU A 1 196 ? -2.056 -6.247 0.231 1.00 98.00 196 LEU A N 1
ATOM 1554 C CA . LEU A 1 196 ? -1.653 -5.238 -0.743 1.00 98.00 196 LEU A CA 1
ATOM 1555 C C . LEU A 1 196 ? -0.139 -5.019 -0.716 1.00 98.00 196 LEU A C 1
ATOM 1557 O O . LEU A 1 196 ? 0.482 -4.972 -1.775 1.00 98.00 196 LEU A O 1
ATOM 1561 N N . ASN A 1 197 ? 0.459 -4.947 0.473 1.00 97.94 197 ASN A N 1
ATOM 1562 C CA . ASN A 1 197 ? 1.898 -4.792 0.646 1.00 97.94 197 ASN A CA 1
ATOM 1563 C C . ASN A 1 197 ? 2.675 -5.944 -0.008 1.00 97.94 197 ASN A C 1
ATOM 1565 O O . ASN A 1 197 ? 3.622 -5.699 -0.755 1.00 97.94 197 ASN A O 1
ATOM 1569 N N . ASN A 1 198 ? 2.226 -7.187 0.185 1.00 97.69 198 ASN A N 1
ATOM 1570 C CA . ASN A 1 198 ? 2.830 -8.359 -0.454 1.00 97.69 198 ASN A CA 1
ATOM 1571 C C . ASN A 1 198 ? 2.739 -8.289 -1.985 1.00 97.69 198 ASN A C 1
ATOM 1573 O O . ASN A 1 198 ? 3.729 -8.516 -2.679 1.00 97.69 198 ASN A O 1
ATOM 1577 N N . LYS A 1 199 ? 1.577 -7.901 -2.523 1.00 98.12 199 LYS A N 1
ATOM 1578 C CA . LYS A 1 199 ? 1.382 -7.753 -3.973 1.00 98.12 199 LYS A CA 1
ATOM 1579 C C . LYS A 1 199 ? 2.243 -6.635 -4.567 1.00 98.12 199 LYS A C 1
ATOM 1581 O O . LYS A 1 199 ? 2.770 -6.776 -5.669 1.00 98.12 199 LYS A O 1
ATOM 1586 N N . VAL A 1 200 ? 2.392 -5.522 -3.849 1.00 98.06 200 VAL A N 1
ATOM 1587 C CA . VAL A 1 200 ? 3.273 -4.417 -4.249 1.00 98.06 200 VAL A CA 1
ATOM 1588 C C . VAL A 1 200 ? 4.729 -4.880 -4.260 1.00 98.06 200 VAL A C 1
ATOM 1590 O O . VAL A 1 200 ? 5.408 -4.668 -5.258 1.00 98.06 200 VAL A O 1
ATOM 1593 N N . GLN A 1 201 ? 5.193 -5.567 -3.214 1.00 98.12 201 GLN A N 1
ATOM 1594 C CA . GLN A 1 201 ? 6.548 -6.129 -3.144 1.00 98.12 201 GLN A CA 1
ATOM 1595 C C . GLN A 1 201 ? 6.846 -7.084 -4.311 1.00 98.12 201 GLN A C 1
ATOM 1597 O O . GLN A 1 201 ? 7.879 -6.948 -4.970 1.00 98.12 201 GLN A O 1
ATOM 1602 N N . GLU A 1 202 ? 5.929 -8.006 -4.613 1.00 98.06 202 GLU A N 1
ATOM 1603 C CA . GLU A 1 202 ? 6.077 -8.951 -5.727 1.00 98.06 202 GLU A CA 1
ATOM 1604 C C . GLU A 1 202 ? 6.188 -8.229 -7.079 1.00 98.06 202 GLU A C 1
ATOM 1606 O O . GLU A 1 202 ? 7.089 -8.511 -7.877 1.00 98.06 202 GLU A O 1
ATOM 1611 N N . ASN A 1 203 ? 5.306 -7.256 -7.324 1.00 97.75 203 ASN A N 1
ATOM 1612 C CA . ASN A 1 203 ? 5.329 -6.462 -8.549 1.00 97.75 203 ASN A CA 1
ATOM 1613 C C . ASN A 1 203 ? 6.623 -5.651 -8.680 1.00 97.75 203 ASN A C 1
ATOM 1615 O O . ASN A 1 203 ? 7.221 -5.644 -9.757 1.00 97.75 203 ASN A O 1
ATOM 1619 N N . THR A 1 204 ? 7.082 -5.022 -7.596 1.00 97.94 204 THR A N 1
ATOM 1620 C CA . THR A 1 204 ? 8.339 -4.265 -7.565 1.00 97.94 204 THR A CA 1
ATOM 1621 C C . THR A 1 204 ? 9.529 -5.164 -7.892 1.00 97.94 204 THR A C 1
ATOM 1623 O O . THR A 1 204 ? 10.355 -4.804 -8.728 1.00 97.94 204 THR A O 1
ATOM 1626 N N . PHE A 1 205 ? 9.601 -6.369 -7.315 1.00 98.06 205 PHE A N 1
ATOM 1627 C CA . PHE A 1 205 ? 10.671 -7.321 -7.626 1.00 98.06 205 PHE A CA 1
ATOM 1628 C C . PHE A 1 205 ? 10.657 -7.741 -9.103 1.00 98.06 205 PHE A C 1
ATOM 1630 O O . PHE A 1 205 ? 11.699 -7.784 -9.763 1.00 98.06 205 PHE A O 1
ATOM 1637 N N . LYS A 1 206 ? 9.467 -8.011 -9.652 1.00 97.94 206 LYS A N 1
ATOM 1638 C CA . LYS A 1 206 ? 9.308 -8.357 -11.068 1.00 97.94 206 LYS A CA 1
ATOM 1639 C C . LYS A 1 206 ? 9.745 -7.210 -11.981 1.00 97.94 206 LYS A C 1
ATOM 1641 O O . LYS A 1 206 ? 10.470 -7.451 -12.944 1.00 97.94 206 LYS A O 1
ATOM 1646 N N . GLN A 1 207 ? 9.347 -5.978 -11.667 1.00 97.31 207 GLN A N 1
ATOM 1647 C CA . GLN A 1 207 ? 9.761 -4.789 -12.412 1.00 97.31 207 GLN A CA 1
ATOM 1648 C C . GLN A 1 207 ? 11.273 -4.568 -12.337 1.00 97.31 207 GLN A C 1
ATOM 1650 O O . GLN A 1 207 ? 11.889 -4.317 -13.369 1.00 97.31 207 GLN A O 1
ATOM 1655 N N . GLN A 1 208 ? 11.887 -4.743 -11.164 1.00 97.94 208 GLN A N 1
ATOM 1656 C CA . GLN A 1 208 ? 13.338 -4.633 -11.005 1.00 97.94 208 GLN A CA 1
ATOM 1657 C C . GLN A 1 208 ? 14.082 -5.639 -11.890 1.00 97.94 208 GLN A C 1
ATOM 1659 O O . GLN A 1 208 ? 15.074 -5.296 -12.530 1.00 97.94 208 GLN A O 1
ATOM 1664 N N . LYS A 1 209 ? 13.592 -6.880 -11.978 1.00 98.06 209 LYS A N 1
ATOM 1665 C CA . LYS A 1 209 ? 14.204 -7.910 -12.826 1.00 98.06 209 LYS A CA 1
ATOM 1666 C C . LYS A 1 209 ? 14.153 -7.546 -14.311 1.00 98.06 209 LYS A C 1
ATOM 1668 O O . LYS A 1 209 ? 15.152 -7.710 -15.011 1.00 98.06 209 LYS A O 1
ATOM 1673 N N . GLU A 1 210 ? 13.010 -7.062 -14.792 1.00 98.06 210 GLU A N 1
ATOM 1674 C CA . GLU A 1 210 ? 12.883 -6.617 -16.185 1.00 98.06 210 GLU A CA 1
ATOM 1675 C C . GLU A 1 210 ? 13.732 -5.368 -16.461 1.00 98.06 210 GLU A C 1
ATOM 1677 O O . GLU A 1 210 ? 14.338 -5.273 -17.527 1.00 98.06 210 GLU A O 1
ATOM 1682 N N . MET A 1 211 ? 13.848 -4.456 -15.490 1.00 97.69 211 MET A N 1
ATOM 1683 C CA . MET A 1 211 ? 14.708 -3.275 -15.590 1.00 97.69 211 MET A CA 1
ATOM 1684 C C . MET A 1 211 ? 16.184 -3.660 -15.723 1.00 97.69 211 MET A C 1
ATOM 1686 O O . MET A 1 211 ? 16.840 -3.195 -16.648 1.00 97.69 211 MET A O 1
ATOM 1690 N N . ASN A 1 212 ? 16.676 -4.588 -14.898 1.00 97.88 212 ASN A N 1
ATOM 1691 C CA . ASN A 1 212 ? 18.055 -5.083 -14.988 1.00 97.88 212 ASN A CA 1
ATOM 1692 C C . ASN A 1 212 ? 18.328 -5.774 -16.337 1.00 97.88 212 ASN A C 1
ATOM 1694 O O . ASN A 1 212 ? 19.386 -5.608 -16.937 1.00 97.88 212 ASN A O 1
ATOM 1698 N N . LYS A 1 213 ? 17.355 -6.539 -16.848 1.00 98.31 213 LYS A N 1
ATOM 1699 C CA . LYS A 1 213 ? 17.456 -7.180 -18.168 1.00 98.31 213 LYS A CA 1
ATOM 1700 C C . LYS A 1 213 ? 17.492 -6.150 -19.300 1.00 98.31 213 LYS A C 1
ATOM 1702 O O . LYS A 1 213 ? 18.168 -6.356 -20.307 1.00 98.31 213 LYS A O 1
ATOM 1707 N N . LEU A 1 214 ? 16.729 -5.067 -19.171 1.00 98.12 214 LEU A N 1
ATOM 1708 C CA . LEU A 1 214 ? 16.758 -3.968 -20.128 1.00 98.12 214 LEU A CA 1
ATOM 1709 C C . LEU A 1 214 ? 18.096 -3.223 -20.068 1.00 98.12 214 LEU A C 1
ATOM 1711 O O . LEU A 1 214 ? 18.660 -2.935 -21.117 1.00 98.12 214 LEU A O 1
ATOM 1715 N N . GLU A 1 215 ? 18.623 -2.975 -18.871 1.00 97.81 215 GLU A N 1
ATOM 1716 C CA . GLU A 1 215 ? 19.928 -2.345 -18.656 1.00 97.81 215 GLU A CA 1
ATOM 1717 C C . GLU A 1 215 ? 21.057 -3.137 -19.329 1.00 97.81 215 GLU A C 1
ATOM 1719 O O . GLU A 1 215 ? 21.853 -2.566 -20.074 1.00 97.81 215 GLU A O 1
ATOM 1724 N N . GLU A 1 216 ? 21.061 -4.465 -19.182 1.00 98.06 216 GLU A N 1
ATOM 1725 C CA . GLU A 1 216 ? 22.009 -5.349 -19.870 1.00 98.06 216 GLU A CA 1
ATOM 1726 C C . GLU A 1 216 ? 21.918 -5.212 -21.400 1.00 98.06 216 GLU A C 1
ATOM 1728 O O . GLU A 1 216 ? 22.931 -5.099 -22.094 1.00 98.06 216 GLU A O 1
ATOM 1733 N N . ARG A 1 217 ? 20.697 -5.167 -21.950 1.00 98.12 217 ARG A N 1
ATOM 1734 C CA . ARG A 1 217 ? 20.492 -4.976 -23.396 1.00 98.12 217 ARG A CA 1
ATOM 1735 C C . ARG A 1 217 ? 20.990 -3.616 -23.872 1.00 98.12 217 ARG A C 1
ATOM 1737 O O . ARG A 1 217 ? 21.598 -3.544 -24.936 1.00 98.12 217 ARG A O 1
ATOM 1744 N N . VAL A 1 218 ? 20.735 -2.558 -23.104 1.00 98.31 218 VAL A N 1
ATOM 1745 C CA . VAL A 1 218 ? 21.203 -1.201 -23.416 1.00 98.31 218 VAL A CA 1
ATOM 1746 C C . VAL A 1 218 ? 22.729 -1.149 -23.397 1.00 98.31 218 VAL A C 1
ATOM 1748 O O . VAL A 1 218 ? 23.324 -0.574 -24.307 1.00 98.31 218 VAL A O 1
ATOM 1751 N N . TYR A 1 219 ? 23.367 -1.794 -22.419 1.00 97.69 219 TYR A N 1
ATOM 1752 C CA . TYR A 1 219 ? 24.823 -1.885 -22.348 1.00 97.69 219 TYR A CA 1
ATOM 1753 C C . TYR A 1 219 ? 25.414 -2.592 -23.577 1.00 97.69 219 TYR A C 1
ATOM 1755 O O . TYR A 1 219 ? 26.311 -2.050 -24.224 1.00 97.69 219 TYR A O 1
ATOM 1763 N N . ASN A 1 220 ? 24.866 -3.752 -23.955 1.00 97.94 220 ASN A N 1
ATOM 1764 C CA . ASN A 1 220 ? 25.330 -4.495 -25.131 1.00 97.94 220 ASN A CA 1
ATOM 1765 C C . ASN A 1 220 ? 25.143 -3.693 -26.429 1.00 97.94 220 ASN A C 1
ATOM 1767 O O . ASN A 1 220 ? 26.077 -3.583 -27.221 1.00 97.94 220 ASN A O 1
ATOM 1771 N N . ALA A 1 221 ? 23.977 -3.069 -26.621 1.00 98.06 221 ALA A N 1
ATOM 1772 C CA . ALA A 1 221 ? 23.720 -2.223 -27.786 1.00 98.06 221 ALA A CA 1
ATOM 1773 C C . ALA A 1 221 ? 24.665 -1.010 -27.838 1.00 98.06 221 ALA A C 1
ATOM 1775 O O . ALA A 1 221 ? 25.168 -0.655 -28.902 1.00 98.06 221 ALA A O 1
ATOM 1776 N N . SER A 1 222 ? 24.953 -0.394 -26.688 1.00 98.31 222 SER A N 1
ATOM 1777 C CA . SER A 1 222 ? 25.916 0.707 -26.583 1.00 98.31 222 SER A CA 1
ATOM 1778 C C . SER A 1 222 ? 27.324 0.275 -27.012 1.00 98.31 222 SER A C 1
ATOM 1780 O O . SER A 1 222 ? 27.981 0.977 -27.784 1.00 98.31 222 SER A O 1
ATOM 1782 N N . ALA A 1 223 ? 27.767 -0.913 -26.589 1.00 97.56 223 ALA A N 1
ATOM 1783 C CA . ALA A 1 223 ? 29.053 -1.472 -27.000 1.00 97.56 223 ALA A CA 1
ATOM 1784 C C . ALA A 1 223 ? 29.120 -1.729 -28.519 1.00 97.56 223 ALA A C 1
ATOM 1786 O O . ALA A 1 223 ? 30.119 -1.392 -29.160 1.00 97.56 223 ALA A O 1
ATOM 1787 N N . GLU A 1 224 ? 28.047 -2.258 -29.117 1.00 97.69 224 GLU A N 1
ATOM 1788 C CA . GLU A 1 224 ? 27.949 -2.443 -30.571 1.00 97.69 224 GLU A CA 1
ATOM 1789 C C . GLU A 1 224 ? 28.004 -1.110 -31.328 1.00 97.69 224 GLU A C 1
ATOM 1791 O O . GLU A 1 224 ? 28.765 -0.975 -32.290 1.00 97.69 224 GLU A O 1
ATOM 1796 N N . ILE A 1 225 ? 27.257 -0.100 -30.869 1.00 97.56 225 ILE A N 1
ATOM 1797 C CA . ILE A 1 225 ? 27.264 1.250 -31.451 1.00 97.56 225 ILE A CA 1
ATOM 1798 C C . ILE A 1 225 ? 28.670 1.853 -31.399 1.00 97.56 225 ILE A C 1
ATOM 1800 O O . ILE A 1 225 ? 29.121 2.445 -32.380 1.00 97.56 225 ILE A O 1
ATOM 1804 N N . MET A 1 226 ? 29.387 1.686 -30.286 1.00 97.06 226 MET A N 1
ATOM 1805 C CA . MET A 1 226 ? 30.757 2.180 -30.148 1.00 97.06 226 MET A CA 1
ATOM 1806 C C . MET A 1 226 ? 31.705 1.505 -31.150 1.00 97.06 226 MET A C 1
ATOM 1808 O O . MET A 1 226 ? 32.465 2.198 -31.826 1.00 97.06 226 MET A O 1
ATOM 1812 N N . SER A 1 227 ? 31.596 0.185 -31.334 1.00 97.69 227 SER A N 1
ATOM 1813 C CA . SER A 1 227 ? 32.377 -0.541 -32.345 1.00 97.69 227 SER A CA 1
ATOM 1814 C C . SER A 1 227 ? 32.052 -0.090 -33.776 1.00 97.69 227 SER A C 1
ATOM 1816 O O . SER A 1 227 ? 32.950 0.081 -34.604 1.00 97.69 227 SER A O 1
ATOM 1818 N N . LEU A 1 228 ? 30.774 0.145 -34.087 1.00 97.56 228 LEU A N 1
ATOM 1819 C CA . LEU A 1 228 ? 30.368 0.679 -35.390 1.00 97.56 228 LEU A CA 1
ATOM 1820 C C . LEU A 1 228 ? 30.906 2.095 -35.615 1.00 97.56 228 LEU A C 1
ATOM 1822 O O . LEU A 1 228 ? 31.367 2.402 -36.715 1.00 97.56 228 LEU A O 1
ATOM 1826 N N . LYS A 1 229 ? 30.911 2.933 -34.576 1.00 97.69 229 LYS A N 1
ATOM 1827 C CA . LYS A 1 229 ? 31.470 4.286 -34.629 1.00 97.69 229 LYS A CA 1
ATOM 1828 C C . LYS A 1 229 ? 32.970 4.270 -34.924 1.00 97.69 229 LYS A C 1
ATOM 1830 O O . LYS A 1 229 ? 33.430 5.069 -35.734 1.00 97.69 229 LYS A O 1
ATOM 183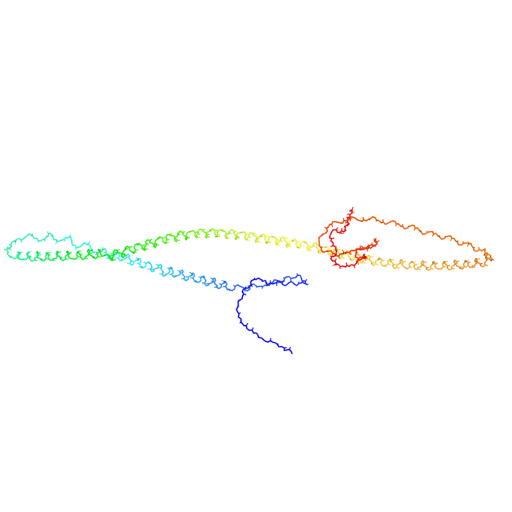5 N N . GLU A 1 230 ? 33.730 3.348 -34.335 1.00 97.56 230 GLU A N 1
ATOM 1836 C CA . GLU A 1 230 ? 35.156 3.176 -34.658 1.00 97.56 230 GLU A CA 1
ATOM 1837 C C . GLU A 1 230 ? 35.368 2.813 -36.132 1.00 97.56 230 GLU A C 1
ATOM 1839 O O . GLU A 1 230 ? 36.196 3.425 -36.811 1.00 97.56 230 GLU A O 1
ATOM 1844 N N . LYS A 1 231 ? 34.576 1.869 -36.659 1.00 97.88 231 LYS A N 1
ATOM 1845 C CA . LYS A 1 231 ? 34.623 1.498 -38.082 1.00 97.88 231 LYS A CA 1
ATOM 1846 C C . LYS A 1 231 ? 34.259 2.670 -38.993 1.00 97.88 231 LYS A C 1
ATOM 1848 O O . LYS A 1 231 ? 34.914 2.864 -40.012 1.00 97.88 231 LYS A O 1
ATOM 1853 N N . GLN A 1 232 ? 33.254 3.465 -38.623 1.00 96.94 232 GLN A N 1
ATOM 1854 C CA . GLN A 1 232 ? 32.863 4.662 -39.369 1.00 96.94 232 GLN A CA 1
ATOM 1855 C C . GLN A 1 232 ? 34.013 5.672 -39.445 1.00 96.94 232 GLN A C 1
ATOM 1857 O O . GLN A 1 232 ? 34.333 6.144 -40.533 1.00 96.94 232 GLN A O 1
ATOM 1862 N N . VAL A 1 233 ? 34.667 5.963 -38.316 1.00 98.06 233 VAL A N 1
ATOM 1863 C CA . VAL A 1 233 ? 35.817 6.881 -38.274 1.00 98.06 233 VAL A CA 1
ATOM 1864 C C . VAL A 1 233 ? 36.972 6.353 -39.127 1.00 98.06 233 VAL A C 1
ATOM 1866 O O . VAL A 1 233 ? 37.622 7.129 -39.825 1.00 98.06 233 VAL A O 1
ATOM 1869 N N . HIS A 1 234 ? 37.224 5.042 -39.107 1.00 97.00 234 HIS A N 1
ATOM 1870 C CA . HIS A 1 234 ? 38.259 4.435 -39.944 1.00 97.00 234 HIS A CA 1
ATOM 1871 C C . HIS A 1 234 ? 37.976 4.619 -41.442 1.00 97.00 234 HIS A C 1
ATOM 1873 O O . HIS A 1 234 ? 38.838 5.110 -42.169 1.00 97.00 234 HIS A O 1
ATOM 1879 N N . LEU A 1 235 ? 36.754 4.305 -41.882 1.00 97.88 235 LEU A N 1
ATOM 1880 C CA . LEU A 1 235 ? 36.334 4.485 -43.276 1.00 97.88 235 LEU A CA 1
ATOM 1881 C C . LEU A 1 235 ? 36.388 5.955 -43.712 1.00 97.88 235 LEU A C 1
ATOM 1883 O O . LEU A 1 235 ? 36.795 6.258 -44.831 1.00 97.88 235 LEU A O 1
ATOM 1887 N N . GLU A 1 236 ? 36.028 6.886 -42.828 1.00 97.44 236 GLU A N 1
ATOM 1888 C CA . GLU A 1 236 ? 36.118 8.321 -43.106 1.00 97.44 236 GLU A CA 1
ATOM 1889 C C . GLU A 1 236 ? 37.572 8.770 -43.341 1.00 97.44 236 GLU A C 1
ATOM 1891 O O . GLU A 1 236 ? 37.846 9.559 -44.250 1.00 97.44 236 GLU A O 1
ATOM 1896 N N . GLN A 1 237 ? 38.527 8.237 -42.570 1.00 96.88 237 GLN A N 1
ATOM 1897 C CA . GLN A 1 237 ? 39.955 8.503 -42.783 1.00 96.88 237 GLN A CA 1
ATOM 1898 C C . GLN A 1 237 ? 40.459 7.927 -44.111 1.00 96.88 237 GLN A C 1
ATOM 1900 O O . GLN A 1 237 ? 41.227 8.597 -44.806 1.00 96.88 237 GLN A O 1
ATOM 1905 N N . GLU A 1 238 ? 40.017 6.726 -44.486 1.00 97.00 238 GLU A N 1
ATOM 1906 C CA . GLU A 1 238 ? 40.369 6.100 -45.765 1.00 97.00 238 GLU A CA 1
ATOM 1907 C C . GLU A 1 238 ? 39.841 6.926 -46.948 1.00 97.00 238 GLU A C 1
ATOM 1909 O O . GLU A 1 238 ? 40.616 7.329 -47.818 1.00 97.00 238 GLU A O 1
ATOM 1914 N N . MET A 1 239 ? 38.561 7.315 -46.912 1.00 96.94 239 MET A N 1
ATOM 1915 C CA . MET A 1 239 ? 37.968 8.217 -47.906 1.00 96.94 239 MET A CA 1
ATOM 1916 C C . MET A 1 239 ? 38.714 9.549 -47.999 1.00 96.94 239 MET A C 1
ATOM 1918 O O . MET A 1 239 ? 38.963 10.052 -49.095 1.00 96.94 239 MET A O 1
ATOM 1922 N N . LYS A 1 240 ? 39.104 10.135 -46.862 1.00 97.38 240 LYS A N 1
ATOM 1923 C CA . LYS A 1 240 ? 39.894 11.371 -46.838 1.00 97.38 240 LYS A CA 1
ATOM 1924 C C . LYS A 1 240 ? 41.259 11.188 -47.510 1.00 97.38 240 LYS A C 1
ATOM 1926 O O . LYS A 1 240 ? 41.735 12.110 -48.180 1.00 97.38 240 LYS A O 1
ATOM 1931 N N . GLY A 1 241 ? 41.880 10.020 -47.346 1.00 95.62 241 GLY A N 1
ATOM 1932 C CA . GLY A 1 241 ? 43.109 9.633 -48.038 1.00 95.62 241 GLY A CA 1
ATOM 1933 C C . GLY A 1 241 ? 42.926 9.580 -49.555 1.00 95.62 241 GLY A C 1
ATOM 1934 O O . GLY A 1 241 ? 43.670 10.240 -50.284 1.00 95.62 241 GLY A O 1
ATOM 1935 N N . GLU A 1 242 ? 41.891 8.881 -50.018 1.00 96.31 242 GLU A N 1
ATOM 1936 C CA . GLU A 1 242 ? 41.551 8.751 -51.442 1.00 96.31 242 GLU A CA 1
ATOM 1937 C C . GLU A 1 242 ? 41.214 10.101 -52.091 1.00 96.31 242 GLU A C 1
ATOM 1939 O O . GLU A 1 242 ? 41.733 10.447 -53.153 1.00 96.31 242 GLU A O 1
ATOM 1944 N N . VAL A 1 243 ? 40.423 10.944 -51.418 1.00 96.56 243 VAL A N 1
ATOM 1945 C CA . VAL A 1 243 ? 40.108 12.301 -51.897 1.00 96.56 243 VAL A CA 1
ATOM 1946 C C . VAL A 1 243 ? 41.376 13.150 -52.028 1.00 96.56 243 VAL A C 1
ATOM 1948 O O . VAL A 1 243 ? 41.520 13.913 -52.987 1.00 96.56 243 VAL A O 1
ATOM 1951 N N . LYS A 1 244 ? 42.332 13.011 -51.100 1.00 96.62 244 LYS A N 1
ATOM 1952 C CA . LYS A 1 244 ? 43.618 13.715 -51.180 1.00 96.62 244 LYS A CA 1
ATOM 1953 C C . L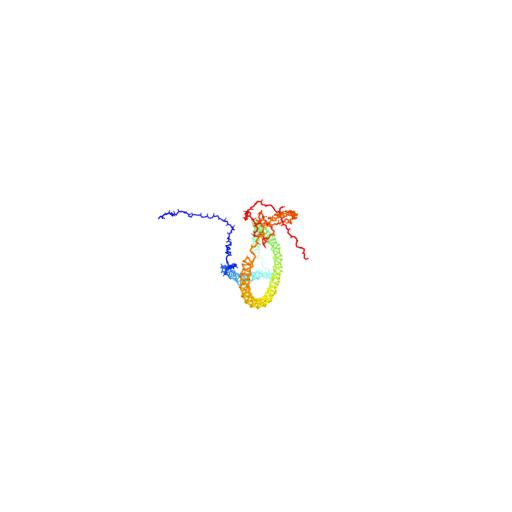YS A 1 244 ? 44.441 13.246 -52.382 1.00 96.62 244 LYS A C 1
ATOM 1955 O O . LYS A 1 244 ? 45.028 14.084 -53.068 1.00 96.62 244 LYS A O 1
ATOM 1960 N N . LEU A 1 245 ? 44.466 11.940 -52.655 1.00 96.19 245 LEU A N 1
ATOM 1961 C CA . LEU A 1 245 ? 45.126 11.382 -53.835 1.00 96.19 245 LEU A CA 1
ATOM 1962 C C . LEU A 1 245 ? 44.485 11.907 -55.127 1.00 96.19 245 LEU A C 1
ATOM 1964 O O . LEU A 1 245 ? 45.190 12.410 -56.003 1.00 96.19 245 LEU A O 1
ATOM 1968 N N . LEU A 1 246 ? 43.155 11.873 -55.212 1.00 96.31 246 LEU A N 1
ATOM 1969 C CA . LEU A 1 246 ? 42.405 12.379 -56.360 1.00 96.31 246 LEU A CA 1
ATOM 1970 C C . LEU A 1 246 ? 42.666 13.871 -56.609 1.00 96.31 246 LEU A C 1
ATOM 1972 O O . LEU A 1 246 ? 42.840 14.291 -57.755 1.00 96.31 246 LEU A O 1
ATOM 1976 N N . ASN A 1 247 ? 42.746 14.676 -55.548 1.00 94.44 247 ASN A N 1
ATOM 1977 C CA . ASN A 1 247 ? 43.077 16.095 -55.655 1.00 94.44 247 ASN A CA 1
ATOM 1978 C C . ASN A 1 247 ? 44.495 16.313 -56.214 1.00 94.44 247 ASN A C 1
ATOM 1980 O O . ASN A 1 247 ? 44.696 17.174 -57.069 1.00 94.44 247 ASN A O 1
ATOM 1984 N N . ASN A 1 248 ? 45.475 15.507 -55.791 1.00 95.00 248 ASN A N 1
ATOM 1985 C CA . ASN A 1 248 ? 46.833 15.568 -56.341 1.00 95.00 248 ASN A CA 1
ATOM 1986 C C . ASN A 1 248 ? 46.851 15.237 -57.842 1.00 95.00 248 ASN A C 1
ATOM 1988 O O . ASN A 1 248 ? 47.456 15.977 -58.614 1.00 95.00 248 ASN A O 1
ATOM 1992 N N . ILE A 1 249 ? 46.143 14.179 -58.262 1.00 95.88 249 ILE A N 1
ATOM 1993 C CA . ILE A 1 249 ? 46.014 13.799 -59.681 1.00 95.88 249 ILE A CA 1
ATOM 1994 C C . ILE A 1 249 ? 45.340 14.918 -60.479 1.00 95.88 249 ILE A C 1
ATOM 1996 O O . ILE A 1 249 ? 45.805 15.286 -61.553 1.00 95.88 249 ILE A O 1
ATOM 2000 N N . THR A 1 250 ? 44.267 15.498 -59.940 1.00 94.62 250 THR A N 1
ATOM 2001 C CA . THR A 1 250 ? 43.549 16.605 -60.584 1.00 94.62 250 THR A CA 1
ATOM 2002 C C . THR A 1 250 ? 44.470 17.806 -60.805 1.00 94.62 250 THR A C 1
ATOM 2004 O O . THR A 1 250 ? 44.461 18.394 -61.885 1.00 94.62 250 THR A O 1
ATOM 2007 N N . ASN A 1 251 ? 45.302 18.153 -59.819 1.00 92.56 251 ASN A N 1
ATOM 2008 C CA . ASN A 1 251 ? 46.274 19.239 -59.951 1.00 92.56 251 ASN A CA 1
ATOM 2009 C C . ASN A 1 251 ? 47.367 18.934 -60.990 1.00 92.56 251 ASN A C 1
ATOM 2011 O O . ASN A 1 251 ? 47.702 19.823 -61.770 1.00 92.56 251 ASN A O 1
ATOM 2015 N N . ASP A 1 252 ? 47.873 17.696 -61.054 1.00 93.94 252 ASP A N 1
ATOM 2016 C CA . ASP A 1 252 ? 48.847 17.269 -62.076 1.00 93.94 252 ASP A CA 1
ATOM 2017 C C . ASP A 1 252 ? 48.260 17.350 -63.493 1.00 93.94 252 ASP A C 1
ATOM 2019 O O . ASP A 1 252 ? 48.868 17.918 -64.401 1.00 93.94 252 ASP A O 1
ATOM 2023 N N . LEU A 1 253 ? 47.031 16.855 -63.678 1.00 92.81 253 LEU A N 1
ATOM 2024 C CA . LEU A 1 253 ? 46.329 16.942 -64.959 1.00 92.81 253 LEU A CA 1
ATOM 2025 C C . LEU A 1 253 ? 46.079 18.397 -65.374 1.00 92.81 253 LEU A C 1
ATOM 2027 O O . LEU A 1 253 ? 46.283 18.736 -66.537 1.00 92.81 253 LEU A O 1
ATOM 2031 N N . ARG A 1 254 ? 45.698 19.275 -64.434 1.00 89.31 254 ARG A N 1
ATOM 2032 C CA . ARG A 1 254 ? 45.546 20.718 -64.699 1.00 89.31 254 ARG A CA 1
ATOM 2033 C C . ARG A 1 254 ? 46.862 21.375 -65.106 1.00 89.31 254 ARG A C 1
ATOM 2035 O O . ARG A 1 254 ? 46.848 22.251 -65.968 1.00 89.31 254 ARG A O 1
ATOM 2042 N N . LEU A 1 255 ? 47.979 20.981 -64.494 1.00 88.44 255 LEU A N 1
ATOM 2043 C CA . LEU A 1 255 ? 49.297 21.497 -64.857 1.00 88.44 255 LEU A CA 1
ATOM 2044 C C . LEU A 1 255 ? 49.660 21.090 -66.290 1.00 88.44 255 LEU A C 1
ATOM 2046 O O . LEU A 1 255 ? 50.031 21.946 -67.087 1.00 88.44 255 LEU A O 1
ATOM 2050 N N . LYS A 1 256 ? 49.462 19.814 -66.641 1.00 87.69 256 LYS A N 1
ATOM 2051 C CA . LYS A 1 256 ? 49.687 19.312 -68.006 1.00 87.69 256 LYS A CA 1
ATOM 2052 C C . LYS A 1 256 ? 48.799 19.999 -69.038 1.00 87.69 256 LYS A C 1
ATOM 2054 O O . LYS A 1 256 ? 49.283 20.362 -70.106 1.00 87.69 256 LYS A O 1
ATOM 2059 N N . ASP A 1 257 ? 47.522 20.205 -68.724 1.00 89.50 257 ASP A N 1
ATOM 2060 C CA . ASP A 1 257 ? 46.596 20.930 -69.601 1.00 89.50 257 ASP A CA 1
ATOM 2061 C C . ASP A 1 257 ? 47.041 22.387 -69.806 1.00 89.50 257 ASP A C 1
ATOM 2063 O O . ASP A 1 257 ? 47.036 22.895 -70.928 1.00 89.50 257 ASP A O 1
ATOM 2067 N N . TRP A 1 258 ? 47.534 23.045 -68.749 1.00 87.00 258 TRP A N 1
ATOM 2068 C CA . TRP A 1 258 ? 48.118 24.382 -68.856 1.00 87.00 258 TRP A CA 1
ATOM 2069 C C . TRP A 1 258 ? 49.367 24.399 -69.745 1.00 87.00 258 TRP A C 1
ATOM 2071 O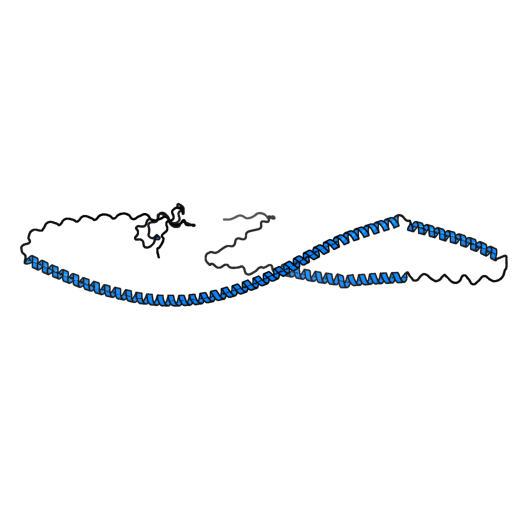 O . TRP A 1 258 ? 49.442 25.229 -70.652 1.00 87.00 258 TRP A O 1
ATOM 2081 N N . GLU A 1 259 ? 50.321 23.486 -69.543 1.00 85.44 259 GLU A N 1
ATOM 2082 C CA . GLU A 1 259 ? 51.534 23.383 -70.370 1.00 85.44 259 GLU A CA 1
ATOM 2083 C C . GLU A 1 259 ? 51.194 23.122 -71.844 1.00 85.44 259 GLU A C 1
ATOM 2085 O O . GLU A 1 259 ? 51.748 23.757 -72.752 1.00 85.44 259 GLU A O 1
ATOM 2090 N N . HIS A 1 260 ? 50.230 22.232 -72.091 1.00 84.25 260 HIS A N 1
ATOM 2091 C CA . HIS A 1 260 ? 49.721 21.950 -73.426 1.00 84.25 260 HIS A CA 1
ATOM 2092 C C . HIS A 1 260 ? 49.052 23.185 -74.045 1.00 84.25 260 HIS A C 1
ATOM 2094 O O . HIS A 1 260 ? 49.352 23.537 -75.185 1.00 84.25 260 HIS A O 1
ATOM 2100 N N . SER A 1 261 ? 48.223 23.908 -73.285 1.00 81.56 261 SER A N 1
ATOM 2101 C CA . SER A 1 261 ? 47.595 25.163 -73.712 1.00 81.56 261 SER A CA 1
ATOM 2102 C C . SER A 1 261 ? 48.623 26.245 -74.060 1.00 81.56 261 SER A C 1
ATOM 2104 O O . SER A 1 261 ? 48.476 26.924 -75.077 1.00 81.56 261 SER A O 1
ATOM 2106 N N . GLN A 1 262 ? 49.693 26.400 -73.269 1.00 77.19 262 GLN A N 1
ATOM 2107 C CA . GLN A 1 262 ? 50.777 27.341 -73.587 1.00 77.19 262 GLN A CA 1
ATOM 2108 C C . GLN A 1 262 ? 51.524 26.937 -74.861 1.00 77.19 262 GLN A C 1
ATOM 2110 O O . GLN A 1 262 ? 51.813 27.785 -75.705 1.00 77.19 262 GLN A O 1
ATOM 2115 N N . THR A 1 263 ? 51.793 25.641 -75.035 1.00 75.12 263 THR A N 1
ATOM 2116 C CA . THR A 1 263 ? 52.423 25.107 -76.251 1.00 75.12 263 THR A CA 1
ATOM 2117 C C . THR A 1 263 ? 51.553 25.376 -77.476 1.00 75.12 263 THR A C 1
ATOM 2119 O O . THR A 1 263 ? 52.048 25.878 -78.484 1.00 75.12 263 THR A O 1
ATOM 2122 N N . LEU A 1 264 ? 50.243 25.132 -77.369 1.00 70.75 264 LEU A N 1
ATOM 2123 C CA . LEU A 1 264 ? 49.285 25.460 -78.418 1.00 70.75 264 LEU A CA 1
ATOM 2124 C C . LEU A 1 264 ? 49.272 26.960 -78.713 1.00 70.75 264 LEU A C 1
ATOM 2126 O O . LEU A 1 264 ? 49.391 27.309 -79.878 1.00 70.75 264 LEU A O 1
ATOM 2130 N N . LYS A 1 265 ? 49.236 27.844 -77.704 1.00 70.00 265 LYS A N 1
ATOM 2131 C CA . LYS A 1 265 ? 49.312 29.307 -77.900 1.00 70.00 265 LYS A CA 1
ATOM 2132 C C . LYS A 1 265 ? 50.570 29.749 -78.646 1.00 70.00 265 LYS A C 1
ATOM 2134 O O . LYS A 1 265 ? 50.478 30.625 -79.498 1.00 70.00 265 LYS A O 1
ATOM 2139 N N . ASN A 1 266 ? 51.719 29.146 -78.350 1.00 68.56 266 ASN A N 1
ATOM 2140 C CA . ASN A 1 266 ? 52.979 29.463 -79.025 1.00 68.56 266 ASN A CA 1
ATOM 2141 C C . ASN A 1 266 ? 52.997 28.993 -80.489 1.00 68.56 266 ASN A C 1
ATOM 2143 O O . ASN A 1 266 ? 53.643 29.624 -81.323 1.00 68.56 266 ASN A O 1
ATOM 2147 N N . ILE A 1 267 ? 52.283 27.908 -80.809 1.00 68.75 267 ILE A N 1
ATOM 2148 C CA . ILE A 1 267 ? 52.132 27.398 -82.180 1.00 68.75 267 ILE A CA 1
ATOM 2149 C C . ILE A 1 267 ? 51.051 28.189 -82.939 1.00 68.75 267 ILE A C 1
ATOM 2151 O O . ILE A 1 267 ? 51.220 28.508 -84.115 1.00 68.75 267 ILE A O 1
ATOM 2155 N N . THR A 1 268 ? 49.954 28.565 -82.277 1.00 58.12 268 THR A N 1
ATOM 2156 C CA . THR A 1 268 ? 48.911 29.437 -82.828 1.00 58.12 268 THR A CA 1
ATOM 2157 C C . THR A 1 268 ? 49.299 30.902 -82.659 1.00 58.12 268 THR A C 1
ATOM 2159 O O . THR A 1 268 ? 48.774 31.614 -81.807 1.00 58.12 268 THR A O 1
ATOM 2162 N N . LEU A 1 269 ? 50.179 31.384 -83.530 1.00 56.19 269 LEU A N 1
ATOM 2163 C CA . LEU A 1 269 ? 50.588 32.792 -83.630 1.00 56.19 269 LEU A CA 1
ATOM 2164 C C . LEU A 1 269 ? 49.485 33.733 -84.173 1.00 56.19 269 LEU A C 1
ATOM 2166 O O . LEU A 1 269 ? 49.781 34.806 -84.690 1.00 56.19 269 LEU A O 1
ATOM 2170 N N . ILE A 1 270 ? 48.208 33.345 -84.072 1.00 56.31 270 ILE A N 1
ATOM 2171 C CA . ILE A 1 270 ? 47.055 34.148 -84.497 1.00 56.31 270 ILE A CA 1
ATOM 2172 C C . ILE A 1 270 ? 45.906 33.928 -83.501 1.00 56.31 270 ILE A C 1
ATOM 2174 O O . ILE A 1 270 ? 45.100 33.011 -83.650 1.00 56.31 270 ILE A O 1
ATOM 2178 N N . GLN A 1 271 ? 45.815 34.772 -82.469 1.00 49.62 271 GLN A N 1
ATOM 2179 C CA . GLN A 1 271 ? 44.564 34.942 -81.724 1.00 49.62 271 GLN A CA 1
ATOM 2180 C C . GLN A 1 271 ? 43.621 35.803 -82.570 1.00 49.62 271 GLN A C 1
ATOM 2182 O O . GLN A 1 271 ? 43.922 36.961 -82.854 1.00 49.62 271 GLN A O 1
ATOM 2187 N N . GLY A 1 272 ? 42.478 35.241 -82.973 1.00 63.47 272 GLY A N 1
ATOM 2188 C CA . GLY A 1 272 ? 41.346 36.049 -83.427 1.00 63.47 272 GLY A CA 1
ATOM 2189 C C . GLY A 1 272 ? 40.817 36.928 -82.279 1.00 63.47 272 GLY A C 1
ATOM 2190 O O . GLY A 1 272 ? 41.013 36.574 -81.113 1.00 63.47 272 GLY A O 1
ATOM 2191 N N . PRO A 1 273 ? 40.179 38.076 -82.574 1.00 56.53 273 PRO A N 1
ATOM 2192 C CA . PRO A 1 273 ? 39.714 39.011 -81.551 1.00 56.53 273 PRO A CA 1
ATOM 2193 C C . PRO A 1 273 ? 38.734 38.344 -80.562 1.00 56.53 273 PRO A C 1
ATOM 2195 O O . PRO A 1 273 ? 37.955 37.481 -80.979 1.00 56.53 273 PRO A O 1
ATOM 2198 N N . PRO A 1 274 ? 38.745 38.724 -79.266 1.00 55.06 274 PRO A N 1
ATOM 2199 C CA . PRO A 1 274 ? 37.864 38.141 -78.256 1.00 55.06 274 PRO A CA 1
ATOM 2200 C C . PRO A 1 274 ? 36.386 38.283 -78.640 1.00 55.06 274 PRO A C 1
ATOM 2202 O O . PRO A 1 274 ? 35.944 39.366 -79.023 1.00 55.06 274 PRO A O 1
ATOM 2205 N N . GLY A 1 275 ? 35.618 37.197 -78.512 1.00 62.34 275 GLY A N 1
ATOM 2206 C CA . GLY A 1 275 ? 34.162 37.241 -78.659 1.00 62.34 275 GLY A CA 1
ATOM 2207 C C . GLY A 1 275 ? 33.507 38.075 -77.545 1.00 62.34 275 GLY A C 1
ATOM 2208 O O . GLY A 1 275 ? 34.052 38.141 -76.438 1.00 62.34 275 GLY A O 1
ATOM 2209 N N . PRO A 1 276 ? 32.362 38.729 -77.812 1.00 64.38 276 PRO A N 1
ATOM 2210 C CA . PRO A 1 276 ? 31.700 39.590 -76.836 1.00 64.38 276 PRO A CA 1
ATOM 2211 C C . PRO A 1 276 ? 31.214 38.799 -75.605 1.00 64.38 276 PRO A C 1
ATOM 2213 O O . PRO A 1 276 ? 30.870 37.620 -75.734 1.00 64.38 276 PRO A O 1
ATOM 2216 N N . PRO A 1 277 ? 31.166 39.423 -74.411 1.00 56.44 277 PRO A N 1
ATOM 2217 C CA . PRO A 1 277 ? 30.664 38.777 -73.201 1.00 56.44 277 PRO A CA 1
ATOM 2218 C C . PRO A 1 277 ? 29.210 38.323 -73.378 1.00 56.44 277 PRO A C 1
ATOM 2220 O O . PRO A 1 277 ? 28.376 39.095 -73.847 1.00 56.44 277 PRO A O 1
ATOM 2223 N N . GLY A 1 278 ? 28.910 37.082 -72.986 1.00 63.62 278 GLY A N 1
ATOM 2224 C CA . GLY A 1 278 ? 27.543 36.558 -72.982 1.00 63.62 278 GLY A CA 1
ATOM 2225 C C . GLY A 1 278 ? 26.654 37.266 -71.955 1.00 63.62 278 GLY A C 1
ATOM 2226 O O . GLY A 1 278 ? 27.136 37.737 -70.921 1.00 63.62 278 GLY A O 1
ATOM 2227 N N . GLU A 1 279 ? 25.356 37.345 -72.247 1.00 67.06 279 GLU A N 1
ATOM 2228 C CA . GLU A 1 279 ? 24.380 38.047 -71.412 1.00 67.06 279 GLU A CA 1
ATOM 2229 C C . GLU A 1 279 ? 24.222 37.402 -70.029 1.00 67.06 279 GLU A C 1
ATOM 2231 O O . GLU A 1 279 ? 24.264 36.182 -69.855 1.00 67.06 279 GLU A O 1
ATOM 2236 N N . LYS A 1 280 ? 24.055 38.253 -69.014 1.00 61.19 280 LYS A N 1
ATOM 2237 C CA . LYS A 1 280 ? 23.903 37.834 -67.622 1.00 61.19 280 LYS A CA 1
ATOM 2238 C C . LYS A 1 280 ? 22.466 37.352 -67.414 1.00 61.19 280 LYS A C 1
ATOM 2240 O O . LYS A 1 280 ? 21.546 38.143 -67.564 1.00 61.19 280 LYS A O 1
ATOM 2245 N N . GLY A 1 281 ? 22.290 36.076 -67.070 1.00 63.06 281 GLY A N 1
ATOM 2246 C CA . GLY A 1 281 ? 20.963 35.490 -66.859 1.00 63.06 281 GLY A CA 1
ATOM 2247 C C . GLY A 1 281 ? 20.189 36.142 -65.707 1.00 63.06 281 GLY A C 1
ATOM 2248 O O . GLY A 1 281 ? 20.773 36.496 -64.676 1.00 63.06 281 GLY A O 1
ATOM 2249 N N . ASP A 1 282 ? 18.875 36.277 -65.892 1.00 68.50 282 ASP A N 1
ATOM 2250 C CA . ASP A 1 282 ? 17.963 36.867 -64.913 1.00 68.50 282 ASP A CA 1
ATOM 2251 C C . ASP A 1 282 ? 17.823 36.002 -63.655 1.00 68.50 282 ASP A C 1
ATOM 2253 O O . ASP A 1 282 ? 17.848 34.769 -63.691 1.00 68.50 282 ASP A O 1
ATOM 2257 N N . ARG A 1 283 ? 17.672 36.666 -62.505 1.00 60.22 283 ARG A N 1
ATOM 2258 C CA . ARG A 1 283 ? 17.457 35.996 -61.219 1.00 60.22 283 ARG A CA 1
ATOM 2259 C C . ARG A 1 283 ? 16.003 35.508 -61.157 1.00 60.22 283 ARG A C 1
ATOM 2261 O O . ARG A 1 283 ? 15.090 36.295 -61.380 1.00 60.22 283 ARG A O 1
ATOM 2268 N N . GLY A 1 284 ? 15.807 34.222 -60.862 1.00 60.97 284 GLY A N 1
ATOM 2269 C CA . GLY A 1 284 ? 14.481 33.598 -60.792 1.00 60.97 284 GLY A CA 1
ATOM 2270 C C . GLY A 1 284 ? 13.554 34.225 -59.743 1.00 60.97 284 GLY A C 1
ATOM 2271 O O . GLY A 1 284 ? 14.014 34.849 -58.786 1.00 60.97 284 GLY A O 1
ATOM 2272 N N . LEU A 1 285 ? 12.247 34.048 -59.947 1.00 59.16 285 LEU A N 1
ATOM 2273 C CA . LEU A 1 285 ? 11.184 34.599 -59.102 1.00 59.16 285 LEU A CA 1
ATOM 2274 C C . LEU A 1 285 ? 11.234 34.030 -57.676 1.00 59.16 285 LEU A C 1
ATOM 2276 O O . LEU A 1 285 ? 11.435 32.831 -57.479 1.00 59.16 285 LEU A O 1
ATOM 2280 N N . THR A 1 286 ? 11.022 34.898 -56.687 1.00 60.22 286 THR A N 1
ATOM 2281 C CA . THR A 1 286 ? 10.865 34.516 -55.277 1.00 60.22 286 THR A CA 1
ATOM 2282 C C . THR A 1 286 ? 9.559 33.736 -55.100 1.00 60.22 286 THR A C 1
ATOM 2284 O O . THR A 1 286 ? 8.521 34.173 -55.592 1.00 60.22 286 THR A O 1
ATOM 2287 N N . GLY A 1 287 ? 9.616 32.579 -54.433 1.00 57.41 287 GLY A N 1
ATOM 2288 C CA . GLY A 1 287 ? 8.443 31.731 -54.181 1.00 57.41 287 GLY A CA 1
ATOM 2289 C C . GLY A 1 287 ? 7.434 32.367 -53.219 1.00 57.41 287 GLY A C 1
ATOM 2290 O O . GLY A 1 287 ? 7.798 33.231 -52.425 1.00 57.41 287 GLY A O 1
ATOM 2291 N N . GLU A 1 288 ? 6.174 31.936 -53.312 1.00 66.56 288 GLU A N 1
ATOM 2292 C CA . GLU A 1 288 ? 5.072 32.422 -52.471 1.00 66.56 288 GLU A CA 1
ATOM 2293 C C . GLU A 1 288 ? 5.163 31.912 -51.022 1.00 66.56 288 GLU A C 1
ATOM 2295 O O . GLU A 1 288 ? 5.608 30.789 -50.770 1.00 66.56 288 GLU A O 1
ATOM 2300 N N . ASP A 1 289 ? 4.703 32.738 -50.077 1.00 61.16 289 ASP A N 1
ATOM 2301 C CA . ASP A 1 289 ? 4.626 32.399 -48.655 1.00 61.16 289 ASP A CA 1
ATOM 2302 C C . ASP A 1 289 ? 3.559 31.321 -48.387 1.00 61.16 289 ASP A C 1
ATOM 2304 O O . ASP A 1 289 ? 2.456 31.344 -48.938 1.00 61.16 289 ASP A O 1
ATOM 2308 N N . GLY A 1 290 ? 3.882 30.368 -47.508 1.00 56.47 290 GLY A N 1
ATOM 2309 C CA . GLY A 1 290 ? 2.997 29.254 -47.163 1.00 56.47 290 GLY A CA 1
ATOM 2310 C C . GLY A 1 290 ? 1.770 29.655 -46.321 1.00 56.47 290 GLY A C 1
ATOM 2311 O O . GLY A 1 290 ? 1.769 30.695 -45.658 1.00 56.47 290 GLY A O 1
ATOM 2312 N N . PRO A 1 291 ? 0.711 28.820 -46.305 1.00 60.06 291 PRO A N 1
ATOM 2313 C CA . PRO A 1 291 ? -0.508 29.090 -45.546 1.00 60.06 291 PRO A CA 1
ATOM 2314 C C . PRO A 1 291 ? -0.266 29.092 -44.028 1.00 60.06 291 PRO A C 1
ATOM 2316 O O . PRO A 1 291 ? 0.505 28.292 -43.496 1.00 60.06 291 PRO A O 1
ATOM 2319 N N . ARG A 1 292 ? -0.972 29.980 -43.316 1.00 64.62 292 ARG A N 1
ATOM 2320 C CA . ARG A 1 292 ? -0.918 30.096 -41.850 1.00 64.62 292 ARG A CA 1
ATOM 2321 C C . ARG A 1 292 ? -1.528 28.845 -41.191 1.00 64.62 292 ARG A C 1
ATOM 2323 O O . ARG A 1 292 ? -2.614 28.419 -41.576 1.00 64.62 292 ARG A O 1
ATOM 2330 N N . GLY A 1 293 ? -0.828 28.275 -40.206 1.00 60.59 293 GLY A N 1
ATOM 2331 C CA . GLY A 1 293 ? -1.263 27.078 -39.473 1.00 60.59 293 GLY A CA 1
ATOM 2332 C C . GLY A 1 293 ? -2.541 27.279 -38.645 1.00 60.59 293 GLY A C 1
ATOM 2333 O O . GLY A 1 293 ? -2.919 28.409 -38.329 1.00 60.59 293 GLY A O 1
ATOM 2334 N N . PHE A 1 294 ? -3.208 26.173 -38.303 1.00 61.72 294 PHE A N 1
ATOM 2335 C CA . PHE A 1 294 ? -4.444 26.173 -37.512 1.00 61.72 294 PHE A CA 1
ATOM 2336 C C . PHE A 1 294 ? -4.181 26.458 -36.018 1.00 61.72 294 PHE A C 1
ATOM 2338 O O . PHE A 1 294 ? -3.159 26.010 -35.494 1.00 61.72 294 PHE A O 1
ATOM 2345 N N . PRO A 1 295 ? -5.101 27.149 -35.311 1.00 64.19 295 PRO A N 1
ATOM 2346 C CA . PRO A 1 295 ? -5.032 27.306 -33.858 1.00 64.19 295 PRO A CA 1
ATOM 2347 C C . PRO A 1 295 ? -5.065 25.946 -33.152 1.00 64.19 295 PRO A C 1
ATOM 2349 O O . PRO A 1 295 ? -5.855 25.070 -33.514 1.00 64.19 295 PRO A O 1
ATOM 2352 N N . GLY A 1 296 ? -4.199 25.771 -32.157 1.00 65.38 296 GLY A N 1
ATOM 2353 C CA . GLY A 1 296 ? -4.133 24.566 -31.342 1.00 65.38 296 GLY A CA 1
ATOM 2354 C C . GLY A 1 296 ? -5.243 24.503 -30.289 1.00 65.38 296 GLY A C 1
ATOM 2355 O O . GLY A 1 296 ? -5.925 25.494 -30.025 1.00 65.38 296 GLY A O 1
ATOM 2356 N N . PRO A 1 297 ? -5.450 23.330 -29.668 1.00 67.81 297 PRO A N 1
ATOM 2357 C CA . PRO A 1 297 ? -6.297 23.220 -28.488 1.00 67.81 297 PRO A CA 1
ATOM 2358 C C . PRO A 1 297 ? -5.737 24.068 -27.336 1.00 67.81 297 PRO A C 1
ATOM 2360 O O . PRO A 1 297 ? -4.533 24.084 -27.098 1.00 67.81 297 PRO A O 1
ATOM 2363 N N . ILE A 1 298 ? -6.638 24.739 -26.617 1.00 73.44 298 ILE A N 1
ATOM 2364 C CA . ILE A 1 298 ? -6.330 25.625 -25.487 1.00 73.44 298 ILE A CA 1
ATOM 2365 C C . ILE A 1 298 ? -5.695 24.801 -24.359 1.00 73.44 298 ILE A C 1
ATOM 2367 O O . ILE A 1 298 ? -6.330 23.890 -23.819 1.00 73.44 298 ILE A O 1
ATOM 2371 N N . GLY A 1 299 ? -4.449 25.113 -24.010 1.00 72.38 299 GLY A N 1
ATOM 2372 C CA . GLY A 1 299 ? -3.732 24.490 -22.905 1.00 72.38 299 GLY A CA 1
ATOM 2373 C C . GLY A 1 299 ? -4.160 25.014 -21.531 1.00 72.38 299 GLY A C 1
ATOM 2374 O O . GLY A 1 299 ? -4.918 25.973 -21.396 1.00 72.38 299 GLY A O 1
ATOM 2375 N N . THR A 1 300 ? -3.651 24.376 -20.476 1.00 73.56 300 THR A N 1
ATOM 2376 C CA . THR A 1 300 ? -3.764 24.859 -19.091 1.00 73.56 300 THR A CA 1
ATOM 2377 C C . THR A 1 300 ? -2.407 24.742 -18.405 1.00 73.56 300 THR A C 1
ATOM 2379 O O . THR A 1 300 ? -1.877 23.635 -18.303 1.00 73.56 300 THR A O 1
ATOM 2382 N N . GLY A 1 301 ? -1.841 25.847 -17.915 1.00 74.81 301 GLY A N 1
ATOM 2383 C CA . GLY A 1 301 ? -0.576 25.840 -17.172 1.00 74.81 301 GLY A CA 1
ATOM 2384 C C . GLY A 1 301 ? 0.289 27.076 -17.435 1.00 74.81 301 GLY A C 1
ATOM 2385 O O . GLY A 1 301 ? -0.152 28.017 -18.086 1.00 74.81 301 GLY A O 1
ATOM 2386 N N . PRO A 1 302 ? 1.525 27.124 -16.914 1.00 71.12 302 PRO A N 1
ATOM 2387 C CA . PRO A 1 302 ? 2.446 28.206 -17.236 1.00 71.12 302 PRO A CA 1
ATOM 2388 C C . PRO A 1 302 ? 2.830 28.170 -18.723 1.00 71.12 302 PRO A C 1
ATOM 2390 O O . PRO A 1 302 ? 3.196 27.123 -19.255 1.00 71.12 302 PRO A O 1
ATOM 2393 N N . ILE A 1 303 ? 2.767 29.326 -19.383 1.00 73.00 303 ILE A N 1
ATOM 2394 C CA . ILE A 1 303 ? 3.251 29.511 -20.755 1.00 73.00 303 ILE A CA 1
ATOM 2395 C C . ILE A 1 303 ? 4.765 29.716 -20.694 1.00 73.00 303 ILE A C 1
ATOM 2397 O O . ILE A 1 303 ? 5.248 30.666 -20.075 1.00 73.00 303 ILE A O 1
ATOM 2401 N N . TRP A 1 304 ? 5.512 28.809 -21.321 1.00 73.31 304 TRP A N 1
ATOM 2402 C CA . TRP A 1 304 ? 6.977 28.806 -21.276 1.00 73.31 304 TRP A CA 1
ATOM 2403 C C . TRP A 1 304 ? 7.616 29.624 -22.407 1.00 73.31 304 TRP A C 1
ATOM 2405 O O . TRP A 1 304 ? 8.651 30.256 -22.188 1.00 73.31 304 TRP A O 1
ATOM 2415 N N . LEU A 1 305 ? 6.978 29.655 -23.583 1.00 73.62 305 LEU A N 1
ATOM 2416 C CA . LEU A 1 305 ? 7.463 30.312 -24.801 1.00 73.62 305 LEU A CA 1
ATOM 2417 C C . LEU A 1 305 ? 6.407 31.276 -25.355 1.00 73.62 305 LEU A C 1
ATOM 2419 O O . LEU A 1 305 ? 5.227 30.940 -25.392 1.00 73.62 305 LEU A O 1
ATOM 2423 N N . ASN A 1 306 ? 6.842 32.456 -25.801 1.00 72.94 306 ASN A N 1
ATOM 2424 C CA . ASN A 1 306 ? 5.999 33.476 -26.426 1.00 72.94 306 ASN A CA 1
ATOM 2425 C C . ASN A 1 306 ? 6.718 34.110 -27.634 1.00 72.94 306 ASN A C 1
ATOM 2427 O O . ASN A 1 306 ? 7.941 34.257 -27.608 1.00 72.94 306 ASN A O 1
ATOM 2431 N N . GLU A 1 307 ? 5.954 34.519 -28.655 1.00 72.38 307 GLU A N 1
ATOM 2432 C CA . GLU A 1 307 ? 6.425 35.221 -29.856 1.00 72.38 307 GLU A CA 1
ATOM 2433 C C . GLU A 1 307 ? 7.588 34.473 -30.530 1.00 72.38 307 GLU A C 1
ATOM 2435 O O . GLU A 1 307 ? 8.689 35.003 -30.696 1.00 72.38 307 GLU A O 1
ATOM 2440 N N . VAL A 1 308 ? 7.339 33.204 -30.870 1.00 75.62 308 VAL A N 1
ATOM 2441 C CA . VAL A 1 308 ? 8.317 32.321 -31.517 1.00 75.62 308 VAL A CA 1
ATOM 2442 C C . VAL A 1 308 ? 8.358 32.604 -33.019 1.00 75.62 308 VAL A C 1
ATOM 2444 O O . VAL A 1 308 ? 7.365 32.417 -33.723 1.00 75.62 308 VAL A O 1
ATOM 2447 N N . PHE A 1 309 ? 9.519 33.023 -33.519 1.00 77.56 309 PHE A N 1
ATOM 2448 C CA . PHE A 1 309 ? 9.768 33.252 -34.941 1.00 77.56 309 PHE A CA 1
ATOM 2449 C C . PHE A 1 309 ? 10.730 32.190 -35.484 1.00 77.56 309 PHE A C 1
ATOM 2451 O O . PHE A 1 309 ? 11.928 32.228 -35.204 1.00 77.56 309 PHE A O 1
ATOM 2458 N N . CYS A 1 310 ? 10.202 31.252 -36.272 1.00 78.44 310 CYS A N 1
ATOM 2459 C CA . CYS A 1 310 ? 10.977 30.205 -36.943 1.00 78.44 310 CYS A CA 1
ATOM 2460 C C . CYS A 1 310 ? 11.067 30.469 -38.455 1.00 78.44 310 CYS A C 1
ATOM 2462 O O . CYS A 1 310 ? 10.106 30.938 -39.067 1.00 78.44 310 CYS A O 1
ATOM 2464 N N . PHE A 1 311 ? 12.190 30.106 -39.070 1.00 80.81 311 PHE A N 1
ATOM 2465 C CA . PHE A 1 311 ? 12.423 30.143 -40.516 1.00 80.81 311 PHE A CA 1
ATOM 2466 C C . PHE A 1 311 ? 12.075 28.818 -41.221 1.00 80.81 311 PHE A C 1
ATOM 2468 O O . PHE A 1 311 ? 12.153 28.738 -42.448 1.00 80.81 311 PHE A O 1
ATOM 2475 N N . GLY A 1 312 ? 11.698 27.779 -40.467 1.00 76.38 312 GLY A N 1
ATOM 2476 C CA . GLY A 1 312 ? 11.273 26.471 -40.976 1.00 76.38 312 GLY A CA 1
ATOM 2477 C C . GLY A 1 312 ? 12.426 25.521 -41.311 1.00 76.38 312 GLY A C 1
ATOM 2478 O O . GLY A 1 312 ? 12.224 24.539 -42.023 1.00 76.38 312 GLY A O 1
ATOM 2479 N N . LYS A 1 313 ? 13.639 25.823 -40.838 1.00 80.06 313 LYS A N 1
ATOM 2480 C CA . LYS A 1 313 ? 14.848 24.992 -41.019 1.00 80.06 313 LYS A CA 1
ATOM 2481 C C . LYS A 1 313 ? 15.440 24.511 -39.697 1.00 80.06 313 LYS A C 1
ATOM 2483 O O . LYS A 1 313 ? 16.398 23.743 -39.704 1.00 80.06 313 LYS A O 1
ATOM 2488 N N . GLU A 1 314 ? 14.906 25.009 -38.594 1.00 84.50 314 GLU A N 1
ATOM 2489 C CA . GLU A 1 314 ? 15.304 24.683 -37.239 1.00 84.50 314 GLU A CA 1
ATOM 2490 C C . GLU A 1 314 ? 14.971 23.223 -36.922 1.00 84.50 314 GLU A C 1
ATOM 2492 O O . GLU A 1 314 ? 13.924 22.707 -37.322 1.00 84.50 314 GLU A O 1
ATOM 2497 N N . SER A 1 315 ? 15.870 22.550 -36.202 1.00 81.81 315 SER A N 1
ATOM 2498 C CA . SER A 1 315 ? 15.669 21.156 -35.789 1.00 81.81 315 SER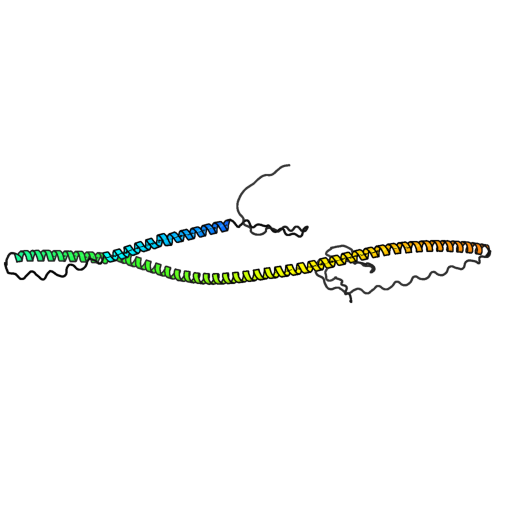 A CA 1
ATOM 2499 C C . SER A 1 315 ? 14.896 21.032 -34.473 1.00 81.81 315 SER A C 1
ATOM 2501 O O . SER A 1 315 ? 14.370 19.965 -34.153 1.00 81.81 315 SER A O 1
ATOM 2503 N N . SER A 1 316 ? 14.774 22.140 -33.740 1.00 79.31 316 SER A N 1
ATOM 2504 C CA . SER A 1 316 ? 14.008 22.261 -32.505 1.00 79.31 316 SER A CA 1
ATOM 2505 C C . SER A 1 316 ? 13.347 23.640 -32.400 1.00 79.31 316 SER A C 1
ATOM 2507 O O . SER A 1 316 ? 13.815 24.615 -32.984 1.00 79.31 316 SER A O 1
ATOM 2509 N N . ILE A 1 317 ? 12.255 23.746 -31.634 1.00 76.19 317 ILE A N 1
ATOM 2510 C CA . ILE A 1 317 ? 11.556 25.029 -31.433 1.00 76.19 317 ILE A CA 1
ATOM 2511 C C . ILE A 1 317 ? 12.377 26.026 -30.594 1.00 76.19 317 ILE A C 1
ATOM 2513 O O . ILE A 1 317 ? 12.134 27.228 -30.645 1.00 76.19 317 ILE A O 1
ATOM 2517 N N . GLU A 1 318 ? 13.368 25.533 -29.846 1.00 77.12 318 GLU A N 1
ATOM 2518 C CA . GLU A 1 318 ? 14.287 26.340 -29.033 1.00 77.12 318 GLU A CA 1
ATOM 2519 C C . GLU A 1 318 ? 15.345 27.063 -29.880 1.00 77.12 318 GLU A C 1
ATOM 2521 O O . GLU A 1 318 ? 15.896 28.072 -29.446 1.00 77.12 318 GLU A O 1
ATOM 2526 N N . GLU A 1 319 ? 15.612 26.576 -31.097 1.00 80.06 319 GLU A N 1
ATOM 2527 C CA . GLU A 1 319 ? 16.503 27.224 -32.070 1.00 80.06 319 GLU A CA 1
ATOM 2528 C C . GLU A 1 319 ? 15.840 28.405 -32.789 1.00 80.06 319 GLU A C 1
ATOM 2530 O O . GLU A 1 319 ? 16.524 29.193 -33.448 1.00 80.06 319 GLU A O 1
ATOM 2535 N N . CYS A 1 320 ? 14.519 28.544 -32.666 1.00 81.50 320 CYS A N 1
ATOM 2536 C CA . CYS A 1 320 ? 13.797 29.668 -33.234 1.00 81.50 320 CYS A CA 1
ATOM 2537 C C . CYS A 1 320 ? 14.109 30.962 -32.476 1.00 81.50 320 CYS A C 1
ATOM 2539 O O . CYS A 1 320 ? 14.428 30.971 -31.285 1.00 81.50 320 CYS A O 1
ATOM 2541 N N . MET A 1 321 ? 13.975 32.097 -33.157 1.00 78.38 321 MET A N 1
ATOM 2542 C CA . MET A 1 321 ? 14.151 33.390 -32.512 1.00 78.38 321 MET A CA 1
ATOM 2543 C C . MET A 1 321 ? 12.974 33.642 -31.562 1.00 78.38 321 MET A C 1
ATOM 2545 O O . MET A 1 321 ? 11.837 33.821 -31.995 1.00 78.38 321 MET A O 1
ATOM 2549 N N . ILE A 1 322 ? 13.256 33.660 -30.261 1.00 77.94 322 ILE A N 1
ATOM 2550 C CA . ILE A 1 322 ? 12.272 33.895 -29.200 1.00 77.94 322 ILE A CA 1
ATOM 2551 C C . ILE A 1 322 ? 12.556 35.260 -28.581 1.00 77.94 322 ILE A C 1
ATOM 2553 O O . ILE A 1 322 ? 13.708 35.593 -28.295 1.00 77.94 322 ILE A O 1
ATOM 2557 N N . ARG A 1 323 ? 11.514 36.065 -28.351 1.00 65.38 323 ARG A N 1
ATOM 2558 C CA . ARG A 1 323 ? 11.700 37.396 -27.760 1.00 65.38 323 ARG A CA 1
ATOM 2559 C C . ARG A 1 323 ? 12.075 37.346 -26.281 1.00 65.38 323 ARG A C 1
ATOM 2561 O O . ARG A 1 323 ? 13.008 38.052 -25.907 1.00 65.38 323 ARG A O 1
ATOM 2568 N N . GLN A 1 324 ? 11.387 36.550 -25.451 1.00 65.19 324 GLN A N 1
ATOM 2569 C CA . GLN A 1 324 ? 11.678 36.392 -24.013 1.00 65.19 324 GLN A CA 1
ATOM 2570 C C . GLN A 1 324 ? 11.166 35.050 -23.460 1.00 65.19 324 GLN A C 1
ATOM 2572 O O . GLN A 1 324 ? 10.085 34.596 -23.828 1.00 65.19 324 GLN A O 1
ATOM 2577 N N . TRP A 1 325 ? 11.908 34.453 -22.522 1.00 65.44 325 TRP A N 1
ATOM 2578 C CA . TRP A 1 325 ? 11.478 33.273 -21.761 1.00 65.44 325 TRP A CA 1
ATOM 2579 C C . TRP A 1 325 ? 10.646 33.682 -20.535 1.00 65.44 325 TRP A C 1
ATOM 2581 O O . TRP A 1 325 ? 11.043 34.578 -19.789 1.00 65.44 325 TRP A O 1
ATOM 2591 N N . GLY A 1 326 ? 9.514 33.009 -20.296 1.00 59.50 326 GLY A N 1
ATOM 2592 C CA . GLY A 1 326 ? 8.786 33.081 -19.018 1.00 59.50 326 GLY A CA 1
ATOM 2593 C C . GLY A 1 326 ? 8.044 34.391 -18.692 1.00 59.50 326 GLY A C 1
ATOM 2594 O O . GLY A 1 326 ? 7.791 34.661 -17.516 1.00 59.50 326 GLY A O 1
ATOM 2595 N N . VAL A 1 327 ? 7.673 35.212 -19.684 1.00 56.09 327 VAL A N 1
ATOM 2596 C CA . VAL A 1 327 ? 6.921 36.467 -19.457 1.00 56.09 327 VAL A CA 1
ATOM 2597 C C . VAL A 1 327 ? 5.424 36.316 -19.765 1.00 56.09 327 VAL A C 1
ATOM 2599 O O . VAL A 1 327 ? 5.024 35.824 -20.816 1.00 56.09 327 VAL A O 1
ATOM 2602 N N . ARG A 1 328 ? 4.594 36.774 -18.815 1.00 54.41 328 ARG A N 1
ATOM 2603 C CA . ARG A 1 328 ? 3.138 36.548 -18.660 1.00 54.41 328 ARG A CA 1
ATOM 2604 C C . ARG A 1 328 ? 2.226 37.339 -19.618 1.00 54.41 328 ARG A C 1
ATOM 2606 O O . ARG A 1 328 ? 1.205 37.861 -19.177 1.00 54.41 328 ARG A O 1
ATOM 2613 N N . ALA A 1 329 ? 2.594 37.504 -20.884 1.00 58.19 329 ALA A N 1
ATOM 2614 C CA . ALA A 1 329 ? 1.813 38.347 -21.798 1.00 58.19 329 ALA A CA 1
ATOM 2615 C C . ALA A 1 329 ? 0.795 37.587 -22.666 1.00 58.19 329 ALA A C 1
ATOM 2617 O O . ALA A 1 329 ? -0.022 38.238 -23.309 1.00 58.19 329 ALA A O 1
ATOM 2618 N N . CYS A 1 330 ? 0.800 36.251 -22.662 1.00 62.59 330 CYS A N 1
ATOM 2619 C CA . CYS A 1 330 ? -0.104 35.465 -23.503 1.00 62.59 330 CYS A CA 1
ATOM 2620 C C . CYS A 1 330 ? -1.218 34.774 -22.724 1.00 62.59 330 CYS A C 1
ATOM 2622 O O . CYS A 1 330 ? -1.090 34.443 -21.545 1.00 62.59 330 CYS A O 1
ATOM 2624 N N . SER A 1 331 ? -2.323 34.572 -23.431 1.00 68.31 331 SER A N 1
ATOM 2625 C CA . SER A 1 331 ? -3.471 33.776 -23.017 1.00 68.31 331 SER A CA 1
ATOM 2626 C C . SER A 1 331 ? -3.461 32.479 -23.821 1.00 68.31 331 SER A C 1
ATOM 2628 O O . SER A 1 331 ? -3.134 32.498 -25.005 1.00 68.31 331 SER A O 1
ATOM 2630 N N . HIS A 1 332 ? -3.906 31.374 -23.218 1.00 76.88 332 HIS A N 1
ATOM 2631 C CA . HIS A 1 332 ? -4.063 30.085 -23.908 1.00 76.88 332 HIS A CA 1
ATOM 2632 C C . HIS A 1 332 ? -5.026 30.132 -25.111 1.00 76.88 332 HIS A C 1
ATOM 2634 O O . HIS A 1 332 ? -5.127 29.180 -25.879 1.00 76.88 332 HIS A O 1
ATOM 2640 N N . SER A 1 333 ? -5.735 31.249 -25.307 1.00 70.19 333 SER A N 1
ATOM 2641 C CA . SER A 1 333 ? -6.515 31.524 -26.517 1.00 70.19 333 SER A CA 1
ATOM 2642 C C . SER A 1 333 ? -5.679 31.592 -27.801 1.00 70.19 333 SER A C 1
ATOM 2644 O O . SER A 1 333 ? -6.257 31.546 -28.882 1.00 70.19 333 SER A O 1
ATOM 2646 N N . GLU A 1 334 ? -4.357 31.741 -27.696 1.00 71.06 334 GLU A N 1
ATOM 2647 C CA . GLU A 1 334 ? -3.435 31.869 -28.834 1.00 71.06 334 GLU A CA 1
ATOM 2648 C C . GLU A 1 334 ? -2.519 30.647 -29.003 1.00 71.06 334 GLU A C 1
ATOM 2650 O O . GLU A 1 334 ? -1.574 30.688 -29.791 1.00 71.06 334 GLU A O 1
ATOM 2655 N N . ASP A 1 335 ? -2.790 29.554 -28.283 1.00 73.50 335 ASP A N 1
ATOM 2656 C CA . ASP A 1 335 ? -1.976 28.344 -28.360 1.00 73.50 335 ASP A CA 1
ATOM 2657 C C . ASP A 1 335 ? -1.986 27.774 -29.791 1.00 73.50 335 ASP A C 1
ATOM 2659 O O . ASP A 1 335 ? -3.026 27.656 -30.446 1.00 73.50 335 ASP A O 1
ATOM 2663 N N . ALA A 1 336 ? -0.806 27.406 -30.290 1.00 69.44 336 ALA A N 1
ATOM 2664 C CA . ALA A 1 336 ? -0.628 26.749 -31.581 1.00 69.44 336 ALA A CA 1
ATOM 2665 C C . ALA A 1 336 ? -0.259 25.278 -31.360 1.00 69.44 336 ALA A C 1
ATOM 2667 O O . ALA A 1 336 ? 0.600 24.959 -30.539 1.00 69.44 336 ALA A O 1
ATOM 2668 N N . GLY A 1 337 ? -0.908 24.373 -32.093 1.00 68.38 337 GLY A N 1
ATOM 2669 C CA . GLY A 1 337 ? -0.717 22.931 -31.958 1.00 68.38 337 GLY A CA 1
ATOM 2670 C C . GLY A 1 337 ? -0.494 22.274 -33.312 1.00 68.38 337 GLY A C 1
ATOM 2671 O O . GLY A 1 337 ? -1.067 22.687 -34.317 1.00 68.38 337 GLY A O 1
ATOM 2672 N N . VAL A 1 338 ? 0.329 21.230 -33.338 1.00 65.12 338 VAL A N 1
ATOM 2673 C CA . VAL A 1 338 ? 0.540 20.395 -34.525 1.00 65.12 338 VAL A CA 1
ATOM 2674 C C . VAL A 1 338 ? -0.140 19.047 -34.320 1.00 65.12 338 VAL A C 1
ATOM 2676 O O . VAL A 1 338 ? -0.051 18.450 -33.250 1.00 65.12 338 VAL A O 1
ATOM 2679 N N . THR A 1 339 ? -0.843 18.570 -35.344 1.00 61.66 339 THR A N 1
ATOM 2680 C CA . THR A 1 339 ? -1.385 17.208 -35.372 1.00 61.66 339 THR A CA 1
ATOM 2681 C C . THR A 1 339 ? -0.517 16.387 -36.307 1.00 61.66 339 THR A C 1
ATOM 2683 O O . THR A 1 339 ? -0.448 16.683 -37.498 1.00 61.66 339 THR A O 1
ATOM 2686 N N . CYS A 1 340 ? 0.154 15.366 -35.782 1.00 67.94 340 CYS A N 1
ATOM 2687 C CA . CYS A 1 340 ? 0.891 14.427 -36.615 1.00 67.94 340 CYS A CA 1
ATOM 2688 C C . CYS A 1 340 ? -0.090 13.404 -37.192 1.00 67.94 340 CYS A C 1
ATOM 2690 O O . CYS A 1 340 ? -0.791 12.722 -36.444 1.00 67.94 340 CYS A O 1
ATOM 2692 N N . THR A 1 341 ? -0.141 13.285 -38.516 1.00 62.66 341 THR A N 1
ATOM 2693 C CA . THR A 1 341 ? -0.753 12.122 -39.163 1.00 62.66 341 THR A CA 1
ATOM 2694 C C . THR A 1 341 ? 0.231 10.963 -39.076 1.00 62.66 341 THR A C 1
ATOM 2696 O O . THR A 1 341 ? 1.384 11.117 -39.479 1.00 62.66 341 THR A O 1
ATOM 2699 N N . LEU A 1 342 ? -0.225 9.856 -38.496 1.00 47.34 342 LEU A N 1
ATOM 2700 C CA . LEU A 1 342 ? 0.542 8.621 -38.321 1.00 47.34 342 LEU A CA 1
ATOM 2701 C C . LEU A 1 342 ? 0.860 7.932 -39.650 1.00 47.34 342 LEU A C 1
ATOM 2703 O O . LEU A 1 342 ? -0.030 7.939 -40.533 1.00 47.34 342 LEU A O 1
#

Secondary structure (DSSP, 8-state):
------------------------TTS---------TTSHHHHHHHHHHHHHHHHHHHIIIIIIHHHHHHHHHHHHHHHHHTT----SSSS-SSSS--S---TTTHHHHHHHHHHHHHHHHHHHHHHHHHHHHHHS-HHHHHHHHHHHHHHHHHHHHHHHHHHHHHHHHHHHHHHHHHHHHHHHHHHHHHHHHHHHHHHHHHHHHHHHHHHHHHHHHHHHHHHHHHHHHHHHHHHHHHHHHHHHHHHHHHHHHHHHHHHHHHHHHHH---PPPPPPPPPPPPPPPPPPPPPPPPBPPPP-S---EEEEE--S--SSGGGSEEEEES-S---GGG-B------

pLDDT: mean 73.26, std 22.1, range [26.05, 98.44]

Radius of gyration: 64.29 Å; chains: 1; bounding box: 119×72×197 Å

Sequence (342 aa):
MEQWESFHNQQEDTDICSESVKFDACSMTALIPLNPKNGLGLQEKLKSFKAALIALYLLVFIILIPTIGIVAAQLLKWEMKNCTVGSIYANEISQSLLGKRNDSEDKIKFQEVMENMGNMEKRIQYISDIQANFIDSEHFQNFSDMTDQRFNDVILQLSTLVYSVREHGNAIDEISKSLISLNTTLLALQLNIETLNNKVQENTFKQQKEMNKLEERVYNASAEIMSLKEKQVHLEQEMKGEVKLLNNITNDLRLKDWEHSQTLKNITLIQGPPGPPGEKGDRGLTGEDGPRGFPGPIGTGPIWLNEVFCFGKESSIEECMIRQWGVRACSHSEDAGVTCTL